Protein AF-A0A7C3WIR4-F1 (afdb_monomer_lite)

Foldseek 3Di:
DPLEAEDLDAPDKDWDQKDWDWDAQDDDPQQTWGIKIKMWGTWMFRPVVCVVVVGTYTHFTDKIKMKTWGFPVRVQVLVQVLVVVLAFAPWGWAFAWQKIKIWGWGFDDDPNHTDDTKTKIWIWGWDDDPFFFIATDTDDMDIPPPDDDPVCPVVVSRVVCPRVDGPPPPQKRKGWDDWTIHRGGIMTMIMITGHD

Secondary structure (DSSP, 8-state):
--SEEE-SS-SSEEEEEEEEEEEEEEEETTEEEEEEEEEEEEEEEEHHHHHHHTSEEEEE---EEEEEEEEHHHHHHHHHHHHHHTTEEEEEEEE-SS-EEEEEEEEEEETTEEEEEEEEEEEEEEEEETTTEEEEEEEEEEE-TTS-PPTTHHHHHHHTT--SEE--BTTEEEEEEEEEEETTEEEEEEEEEE--

Sequence (196 aa):
MLPIRFTDKPEKEGKVGEVHLLLKDADYEGLKISELQAHAKTVRFDIKGSLREKRLVLVSAASGTLSGFISASSIQSYLAEYAAKNGVESPQVRLRHGSVEVEGRWRVELAGVPLLRIPFNAMAELFPANGNEIHWRLKHAAVAEIVPLPTGWLQERFRNLNPLVRFDLAPLQVQIKTVTVTPKGVYLEASFALAP

Radius of gyration: 21.12 Å; chains: 1; bounding box: 51×27×65 Å

Structure (mmCIF, N/CA/C/O backbone):
data_AF-A0A7C3WIR4-F1
#
_entry.id   AF-A0A7C3WIR4-F1
#
loop_
_atom_site.group_PDB
_atom_site.id
_atom_site.type_symbol
_atom_site.label_atom_id
_atom_site.label_alt_id
_atom_site.label_comp_id
_atom_site.label_asym_id
_atom_site.label_entity_id
_atom_site.label_seq_id
_atom_site.pdbx_PDB_ins_code
_atom_site.Cartn_x
_atom_site.Cartn_y
_atom_site.Cartn_z
_atom_site.occupancy
_atom_site.B_iso_or_equiv
_atom_site.auth_seq_id
_atom_site.auth_comp_id
_atom_site.auth_asym_id
_atom_site.auth_atom_id
_atom_site.pdbx_PDB_model_num
ATOM 1 N N . MET A 1 1 ? 5.249 9.168 18.799 1.00 44.50 1 MET A N 1
ATOM 2 C CA . MET A 1 1 ? 4.703 8.136 19.712 1.00 44.50 1 MET A CA 1
ATOM 3 C C . MET A 1 1 ? 3.189 8.188 19.634 1.00 44.50 1 MET A C 1
ATOM 5 O O . MET A 1 1 ? 2.649 9.286 19.706 1.00 44.50 1 MET A O 1
ATOM 9 N N . LEU A 1 2 ? 2.515 7.048 19.466 1.00 49.19 2 LEU A N 1
ATOM 10 C CA . LEU A 1 2 ? 1.051 6.993 19.532 1.00 49.19 2 LEU A CA 1
ATOM 11 C C . LEU A 1 2 ? 0.578 7.311 20.969 1.00 49.19 2 LEU A C 1
ATOM 13 O O . LEU A 1 2 ? 1.247 6.910 21.923 1.00 49.19 2 LEU A O 1
ATOM 17 N N . PRO A 1 3 ? -0.552 8.014 21.161 1.00 61.12 3 PRO A N 1
ATOM 18 C CA . PRO A 1 3 ? -1.017 8.491 22.472 1.00 61.12 3 PRO A CA 1
ATOM 19 C C . PRO A 1 3 ? -1.665 7.394 23.351 1.00 61.12 3 PRO A C 1
ATOM 21 O O . PRO A 1 3 ? -2.581 7.678 24.124 1.00 61.12 3 PRO A O 1
ATOM 24 N N . ILE A 1 4 ? -1.224 6.135 23.232 1.00 65.00 4 ILE A N 1
ATOM 25 C CA . ILE A 1 4 ? -1.888 4.949 23.799 1.00 65.00 4 ILE A CA 1
ATOM 26 C C . ILE A 1 4 ? -0.889 4.088 24.602 1.00 65.00 4 ILE A C 1
ATOM 28 O O . ILE A 1 4 ? 0.249 3.905 24.173 1.00 65.00 4 ILE A O 1
ATOM 32 N N . ARG A 1 5 ? -1.306 3.552 25.761 1.00 73.25 5 ARG A N 1
ATOM 33 C CA . ARG A 1 5 ? -0.565 2.574 26.600 1.00 73.25 5 ARG A CA 1
ATOM 34 C C . ARG A 1 5 ? -1.438 1.351 26.901 1.00 73.25 5 ARG A C 1
ATOM 36 O O . ARG A 1 5 ? -2.652 1.497 26.920 1.00 73.25 5 ARG A O 1
ATOM 43 N N . PHE A 1 6 ? -0.843 0.200 27.221 1.00 72.81 6 PHE A N 1
ATOM 44 C CA . PHE A 1 6 ? -1.558 -0.993 27.699 1.00 72.81 6 PHE A CA 1
ATOM 45 C C . PHE A 1 6 ? -1.397 -1.221 29.197 1.00 72.81 6 PHE A C 1
ATOM 47 O O . PHE A 1 6 ? -0.380 -0.840 29.787 1.00 72.81 6 PHE A O 1
ATOM 54 N N . THR A 1 7 ? -2.403 -1.861 29.790 1.00 75.00 7 THR A N 1
ATOM 55 C CA . THR A 1 7 ? -2.333 -2.451 31.128 1.00 75.00 7 THR A CA 1
ATOM 56 C C . THR A 1 7 ? -3.150 -3.741 31.189 1.00 75.00 7 THR A C 1
ATOM 58 O O . THR A 1 7 ? -4.292 -3.789 30.735 1.00 75.00 7 THR A O 1
ATOM 61 N N . ASP A 1 8 ? -2.576 -4.778 31.790 1.00 78.50 8 ASP A N 1
ATOM 62 C CA . ASP A 1 8 ? -3.257 -6.011 32.200 1.00 78.50 8 ASP A CA 1
ATOM 63 C C . ASP A 1 8 ? -3.864 -5.890 33.613 1.00 78.50 8 ASP A C 1
ATOM 65 O O . ASP A 1 8 ? -4.629 -6.750 34.050 1.00 78.50 8 ASP A O 1
ATOM 69 N N . LYS A 1 9 ? -3.546 -4.801 34.327 1.00 84.00 9 LYS A N 1
ATOM 70 C CA . LYS A 1 9 ? -3.964 -4.513 35.705 1.00 84.00 9 LYS A CA 1
ATOM 71 C C . LYS A 1 9 ? -4.657 -3.152 35.772 1.00 84.00 9 LYS A C 1
ATOM 73 O O . LYS A 1 9 ? -4.055 -2.181 36.238 1.00 84.00 9 LYS A O 1
ATOM 78 N N . PRO A 1 10 ? -5.895 -3.038 35.266 1.00 84.31 10 PRO A N 1
ATOM 79 C CA . PRO A 1 10 ? -6.623 -1.782 35.320 1.00 84.31 10 PRO A CA 1
ATOM 80 C C . PRO A 1 10 ? -7.012 -1.426 36.754 1.00 84.31 10 PRO A C 1
ATOM 82 O O . PRO A 1 10 ? -7.520 -2.257 37.504 1.00 84.31 10 PRO A O 1
ATOM 85 N N . GLU A 1 11 ? -6.850 -0.158 37.118 1.00 88.00 11 GLU A N 1
ATOM 86 C CA . GLU A 1 11 ? -7.320 0.354 38.409 1.00 88.00 11 GLU A CA 1
ATOM 87 C C . GLU A 1 11 ? -8.833 0.559 38.436 1.00 88.00 11 GLU A C 1
ATOM 89 O O . GLU A 1 11 ? -9.484 0.352 39.463 1.00 88.00 11 GLU A O 1
ATOM 94 N N . LYS A 1 12 ? -9.406 1.018 37.317 1.00 88.81 12 LYS A N 1
ATOM 95 C CA . LYS A 1 12 ? -10.855 1.091 37.128 1.00 88.81 12 LYS A CA 1
ATOM 96 C C . LYS A 1 12 ? -11.203 0.988 35.653 1.00 88.81 12 LYS A C 1
ATOM 98 O O . LYS A 1 12 ? -10.908 1.896 34.883 1.00 88.81 12 LYS A O 1
ATOM 103 N N . GLU A 1 13 ? -11.904 -0.068 35.272 1.00 87.31 13 GLU A N 1
ATOM 104 C CA . GLU A 1 13 ? -12.277 -0.263 33.875 1.00 87.31 13 GLU A CA 1
ATOM 105 C C . GLU A 1 13 ? -13.466 0.591 33.428 1.00 87.31 13 GLU A C 1
ATOM 107 O O . GLU A 1 13 ? -14.502 0.662 34.091 1.00 87.31 13 GLU A O 1
ATOM 112 N N . GLY A 1 14 ? -13.322 1.183 32.246 1.00 84.19 14 GLY A N 1
ATOM 113 C CA . GLY A 1 14 ? -14.396 1.726 31.428 1.00 84.19 14 GLY A CA 1
ATOM 114 C C . GLY A 1 14 ? -14.631 0.856 30.197 1.00 84.19 14 GLY A C 1
ATOM 115 O O . GLY A 1 14 ? -13.721 0.181 29.713 1.00 84.19 14 GLY A O 1
ATOM 116 N N . LYS A 1 15 ? -15.865 0.878 29.686 1.00 84.69 15 LYS A N 1
ATOM 117 C CA . LYS A 1 15 ? -16.269 0.181 28.461 1.00 84.69 15 LYS A CA 1
ATOM 118 C C . LYS A 1 15 ? -16.872 1.176 27.481 1.00 84.69 15 LYS A C 1
ATOM 120 O O . LYS A 1 15 ? -17.785 1.912 27.846 1.00 84.69 15 LYS A O 1
ATOM 125 N N . VAL A 1 16 ? -16.396 1.149 26.243 1.00 81.75 16 VAL A N 1
ATOM 126 C CA . VAL A 1 16 ? -17.018 1.826 25.103 1.00 81.75 16 VAL A CA 1
ATOM 127 C C . VAL A 1 16 ? -17.552 0.757 24.157 1.00 81.75 16 VAL A C 1
ATOM 129 O O . VAL A 1 16 ? -16.830 -0.174 23.793 1.00 81.75 16 VAL A O 1
ATOM 132 N N . GLY A 1 17 ? -18.827 0.875 23.783 1.00 80.19 17 GLY A N 1
ATOM 133 C CA . GLY A 1 17 ? -19.475 -0.074 22.878 1.00 80.19 17 GLY A CA 1
ATOM 134 C C . GLY A 1 17 ? -18.810 -0.100 21.505 1.00 80.19 17 GLY A C 1
ATOM 135 O O . GLY A 1 17 ? -18.464 -1.174 21.019 1.00 80.19 17 GLY A O 1
ATOM 136 N N . GLU A 1 18 ? -18.569 1.078 20.927 1.00 83.81 18 GLU A N 1
ATOM 137 C CA . GLU A 1 18 ? -17.958 1.245 19.609 1.00 83.81 18 GLU A CA 1
ATOM 138 C C . GLU A 1 18 ? -17.085 2.505 19.563 1.00 83.81 18 GLU A C 1
ATOM 140 O O . GLU A 1 18 ? -17.394 3.515 20.195 1.00 83.81 18 GLU A O 1
ATOM 145 N N . VAL A 1 19 ? -15.996 2.444 18.801 1.00 81.69 19 VAL A N 1
ATOM 146 C CA . VAL A 1 19 ? -15.113 3.572 18.499 1.00 81.69 19 VAL A CA 1
ATOM 147 C C . VAL A 1 19 ? -14.990 3.680 16.989 1.00 81.69 19 VAL A C 1
ATOM 149 O O . VAL A 1 19 ? -14.560 2.731 16.334 1.00 81.69 19 VAL A O 1
ATOM 152 N N . HIS A 1 20 ? -15.340 4.851 16.463 1.00 86.38 20 HIS A N 1
ATOM 153 C CA . HIS A 1 20 ? -15.218 5.208 15.053 1.00 86.38 20 HIS A CA 1
ATOM 154 C C . HIS A 1 20 ? -14.186 6.325 14.922 1.00 86.38 20 HIS A C 1
ATOM 156 O O . HIS A 1 20 ? -14.299 7.362 15.575 1.00 86.38 20 HIS A O 1
ATOM 162 N N . LEU A 1 21 ? -13.171 6.107 14.095 1.00 84.75 21 LEU A N 1
ATOM 163 C CA . LEU A 1 21 ? -12.128 7.074 13.786 1.00 84.75 21 LEU A CA 1
ATOM 164 C C . LEU A 1 21 ? -12.157 7.351 12.290 1.00 84.75 21 LEU A C 1
ATOM 166 O O . LEU A 1 21 ? -12.084 6.426 11.486 1.00 84.75 21 LEU A O 1
ATOM 170 N N . LEU A 1 22 ? -12.231 8.629 11.937 1.00 90.12 22 LEU A N 1
ATOM 171 C CA . LEU A 1 22 ? -12.099 9.118 10.573 1.00 90.12 22 LEU A CA 1
ATOM 172 C C . LEU A 1 22 ? -10.925 10.090 10.544 1.00 90.12 22 LEU A C 1
ATOM 174 O O . LEU A 1 22 ? -10.973 11.141 11.184 1.00 90.12 22 LEU A O 1
ATOM 178 N N . LEU A 1 23 ? -9.882 9.737 9.804 1.00 88.69 23 LEU A N 1
ATOM 179 C CA . LEU A 1 23 ? -8.755 10.614 9.521 1.00 88.69 23 LEU A CA 1
ATOM 180 C C . LEU A 1 23 ? -8.809 11.021 8.054 1.00 88.69 23 LEU A C 1
ATOM 182 O O . LEU A 1 23 ? -9.045 10.191 7.176 1.00 88.69 23 LEU A O 1
ATOM 186 N N . LYS A 1 24 ? -8.572 12.305 7.808 1.00 91.75 24 LYS A N 1
ATOM 187 C CA . LYS A 1 24 ? -8.420 12.871 6.469 1.00 91.75 24 LYS A CA 1
ATOM 188 C C . LYS A 1 24 ? -7.000 13.387 6.318 1.00 91.75 24 LYS A C 1
ATOM 190 O O . LYS A 1 24 ? -6.441 13.896 7.289 1.00 91.75 24 LYS A O 1
ATOM 195 N N . ASP A 1 25 ? -6.444 13.227 5.124 1.00 91.50 25 ASP A N 1
ATOM 196 C CA . ASP A 1 25 ? -5.105 13.705 4.761 1.00 91.50 25 ASP A CA 1
ATOM 197 C C . ASP A 1 25 ? -3.993 13.216 5.709 1.00 91.50 25 ASP A C 1
ATOM 199 O O . ASP A 1 25 ? -3.089 13.961 6.096 1.00 91.50 25 ASP A O 1
ATOM 203 N N . ALA A 1 26 ? -4.058 11.941 6.096 1.00 90.00 26 ALA A N 1
ATOM 204 C CA . ALA A 1 26 ? -3.032 11.320 6.920 1.00 90.00 26 ALA A CA 1
ATOM 205 C C . ALA A 1 26 ? -1.721 11.159 6.132 1.00 90.00 26 ALA A C 1
ATOM 207 O O . ALA A 1 26 ? -1.723 10.938 4.922 1.00 90.00 26 ALA A O 1
ATOM 208 N N . ASP A 1 27 ? -0.590 11.248 6.825 1.00 91.31 27 ASP A N 1
ATOM 209 C CA . ASP A 1 27 ? 0.736 10.979 6.267 1.00 91.31 27 ASP A CA 1
ATOM 210 C C . ASP A 1 27 ? 1.332 9.766 6.972 1.00 91.31 27 ASP A C 1
ATOM 212 O O . ASP A 1 27 ? 1.416 9.741 8.204 1.00 91.31 27 ASP A O 1
ATOM 216 N N . TYR A 1 28 ? 1.720 8.764 6.191 1.00 89.12 28 TYR A N 1
ATOM 217 C CA . TYR A 1 28 ? 2.424 7.593 6.680 1.00 89.12 28 TYR A CA 1
ATOM 218 C C . TYR A 1 28 ? 3.682 7.357 5.848 1.00 89.12 28 TYR A C 1
ATOM 220 O O . TYR A 1 28 ? 3.601 6.915 4.707 1.00 89.12 28 TYR A O 1
ATOM 228 N N . GLU A 1 29 ? 4.848 7.670 6.415 1.00 87.44 29 GLU A N 1
ATOM 229 C CA . GLU A 1 29 ? 6.153 7.494 5.756 1.00 87.44 29 GLU A CA 1
ATOM 230 C C . GLU A 1 29 ? 6.231 8.137 4.354 1.00 87.44 29 GLU A C 1
ATOM 232 O O . GLU A 1 29 ? 6.821 7.588 3.424 1.00 87.44 29 GLU A O 1
ATOM 237 N N . GLY A 1 30 ? 5.612 9.312 4.184 1.00 88.81 30 GLY A N 1
ATOM 238 C CA . GLY A 1 30 ? 5.554 10.029 2.908 1.00 88.81 30 GLY A CA 1
ATOM 239 C C . GLY A 1 30 ? 4.402 9.596 1.996 1.00 88.81 30 GLY A C 1
ATOM 240 O O . GLY A 1 30 ? 4.130 10.259 0.994 1.00 88.81 30 GLY A O 1
ATOM 241 N N . LEU A 1 31 ? 3.668 8.533 2.341 1.00 93.19 31 LEU A N 1
ATOM 242 C CA . LEU A 1 31 ? 2.425 8.166 1.674 1.00 93.19 31 LEU A CA 1
ATOM 243 C C . LEU A 1 31 ? 1.267 8.990 2.245 1.00 93.19 31 LEU A C 1
ATOM 245 O O . LEU A 1 31 ? 0.827 8.787 3.377 1.00 93.19 31 LEU A O 1
ATOM 249 N N . LYS A 1 32 ? 0.733 9.900 1.429 1.00 94.75 32 LYS A N 1
ATOM 250 C CA . LYS A 1 32 ? -0.490 10.639 1.760 1.00 94.75 32 LYS A CA 1
ATOM 251 C C . LYS A 1 32 ? -1.718 9.748 1.573 1.00 94.75 32 LYS A C 1
ATOM 253 O O . LYS A 1 32 ? -2.026 9.338 0.456 1.00 94.75 32 LYS A O 1
ATOM 258 N N . ILE A 1 33 ? -2.432 9.479 2.658 1.00 94.31 33 ILE A N 1
ATOM 259 C CA . ILE A 1 33 ? -3.681 8.718 2.690 1.00 94.31 33 ILE A CA 1
ATOM 260 C C . ILE A 1 33 ? -4.826 9.725 2.805 1.00 94.31 33 ILE A C 1
ATOM 262 O O . ILE A 1 33 ? -4.966 10.410 3.817 1.00 94.31 33 ILE A O 1
ATOM 266 N N . SER A 1 34 ? -5.640 9.828 1.756 1.00 95.12 34 SER A N 1
ATOM 267 C CA . SER A 1 34 ? -6.713 10.823 1.664 1.00 95.12 34 SER A CA 1
ATOM 268 C C . SER A 1 34 ? -7.796 10.594 2.710 1.00 95.12 34 SER A C 1
ATOM 270 O O . SER A 1 34 ? -8.267 11.541 3.334 1.00 95.12 34 SER A O 1
ATOM 272 N N . GLU A 1 35 ? -8.169 9.335 2.926 1.00 95.38 35 GLU A N 1
ATOM 273 C CA . GLU A 1 35 ? -9.136 8.969 3.951 1.00 95.38 35 GLU A CA 1
ATOM 274 C C . GLU A 1 35 ? -8.746 7.648 4.604 1.00 95.38 35 GLU A C 1
ATOM 276 O O . GLU A 1 35 ? -8.402 6.683 3.922 1.00 95.38 35 GLU A O 1
ATOM 281 N N . LEU A 1 36 ? -8.817 7.607 5.930 1.00 93.50 36 LEU A N 1
ATOM 282 C CA . LEU A 1 36 ? -8.659 6.400 6.722 1.00 93.50 36 LEU A CA 1
ATOM 283 C C . LEU A 1 36 ? -9.822 6.315 7.703 1.00 93.50 36 LEU A C 1
ATOM 285 O O . LEU A 1 36 ? -10.021 7.211 8.522 1.00 93.50 36 LEU A O 1
ATOM 289 N N . GLN A 1 37 ? -10.567 5.222 7.635 1.00 92.94 37 GLN A N 1
ATOM 290 C CA . GLN A 1 37 ? -11.629 4.911 8.578 1.00 92.94 37 GLN A CA 1
ATOM 291 C C . GLN A 1 37 ? -11.213 3.699 9.399 1.00 92.94 37 GLN A C 1
ATOM 293 O O . GLN A 1 37 ? -10.780 2.690 8.846 1.00 92.94 37 GLN A O 1
ATOM 298 N N . ALA A 1 38 ? -11.353 3.787 10.714 1.00 90.25 38 ALA A N 1
ATOM 299 C CA . ALA A 1 38 ? -11.151 2.665 11.613 1.00 90.25 38 ALA A CA 1
ATOM 300 C C . ALA A 1 38 ? -12.358 2.530 12.535 1.00 90.25 38 ALA A C 1
ATOM 302 O O . ALA A 1 38 ? -12.819 3.504 13.129 1.00 90.25 38 ALA A O 1
ATOM 303 N N . HIS A 1 39 ? -12.856 1.310 12.670 1.00 90.31 39 HIS A N 1
ATOM 304 C CA . HIS A 1 39 ? -13.996 0.994 13.511 1.00 90.31 39 HIS A CA 1
ATOM 305 C C . HIS A 1 39 ? -13.654 -0.204 14.391 1.00 90.31 39 HIS A C 1
ATOM 307 O O . HIS A 1 39 ? -13.352 -1.285 13.891 1.00 90.31 39 HIS A O 1
ATOM 313 N N . ALA A 1 40 ? -13.696 -0.010 15.707 1.00 86.44 40 ALA A N 1
ATOM 314 C CA . ALA A 1 40 ? -13.518 -1.066 16.696 1.00 86.44 40 ALA A CA 1
ATOM 315 C C . ALA A 1 40 ? -14.745 -1.171 17.596 1.00 86.44 40 ALA A C 1
ATOM 317 O O . ALA A 1 40 ? -15.358 -0.166 17.956 1.00 86.44 40 ALA A O 1
ATOM 318 N N . LYS A 1 41 ? -15.055 -2.396 18.018 1.00 83.38 41 LYS A N 1
ATOM 319 C CA . LYS A 1 41 ? -16.108 -2.673 18.996 1.00 83.38 41 LYS A CA 1
ATOM 320 C C . LYS A 1 41 ? -15.506 -3.095 20.327 1.00 83.38 41 LYS A C 1
ATOM 322 O O . LYS A 1 41 ? -14.394 -3.614 20.391 1.00 83.38 41 LYS A O 1
ATOM 327 N N . THR A 1 42 ? -16.270 -2.891 21.395 1.00 78.69 42 THR A N 1
ATOM 328 C CA . THR A 1 42 ? -15.967 -3.407 22.736 1.00 78.69 42 THR A CA 1
ATOM 329 C C . THR A 1 42 ? -14.579 -2.980 23.229 1.00 78.69 42 THR A C 1
ATOM 331 O O . THR A 1 42 ? -13.729 -3.807 23.556 1.00 78.69 42 THR A O 1
ATOM 334 N N . VAL A 1 43 ? -14.339 -1.669 23.281 1.00 79.69 43 VAL A N 1
ATOM 335 C CA . VAL A 1 43 ? -13.068 -1.107 23.757 1.00 79.69 43 VAL A CA 1
ATOM 336 C C . VAL A 1 43 ? -13.111 -0.968 25.279 1.00 79.69 43 VAL A C 1
ATOM 338 O O . VAL A 1 43 ? -13.985 -0.297 25.830 1.00 79.69 43 VAL A O 1
ATOM 341 N N . ARG A 1 44 ? -12.165 -1.604 25.971 1.00 83.94 44 ARG A N 1
ATOM 342 C CA . ARG A 1 44 ? -11.948 -1.509 27.420 1.00 83.94 44 ARG A CA 1
ATOM 343 C C . ARG A 1 44 ? -10.701 -0.687 27.701 1.00 83.94 44 ARG A C 1
ATOM 345 O O . ARG A 1 44 ? -9.655 -0.909 27.094 1.00 83.94 44 ARG A O 1
ATOM 352 N N . PHE A 1 45 ? -10.799 0.231 28.651 1.00 84.44 45 PHE A N 1
ATOM 353 C CA . PHE A 1 45 ? -9.709 1.131 29.024 1.00 84.44 45 PHE A CA 1
ATOM 354 C C . PHE A 1 45 ? -9.683 1.360 30.538 1.00 84.44 45 PHE A C 1
ATOM 356 O O . PHE A 1 45 ? -10.708 1.232 31.208 1.00 84.44 45 PHE A O 1
ATOM 363 N N . ASP A 1 46 ? -8.518 1.686 31.089 1.00 86.50 46 ASP A N 1
ATOM 364 C CA . ASP A 1 46 ? -8.357 2.041 32.495 1.00 86.50 46 ASP A CA 1
ATOM 365 C C . ASP A 1 46 ? -8.646 3.531 32.674 1.00 86.50 46 ASP A C 1
ATOM 367 O O . ASP A 1 46 ? -7.846 4.382 32.290 1.00 86.50 46 ASP A O 1
ATOM 371 N N . ILE A 1 47 ? -9.795 3.861 33.256 1.00 87.38 47 ILE A N 1
ATOM 372 C CA . ILE A 1 47 ? -10.232 5.239 33.497 1.00 87.38 47 ILE A CA 1
ATOM 373 C C . ILE A 1 47 ? -9.231 5.959 34.403 1.00 87.38 47 ILE A C 1
ATOM 375 O O . ILE A 1 47 ? -8.810 7.075 34.100 1.00 87.38 47 ILE A O 1
ATOM 379 N N . LYS A 1 48 ? -8.843 5.333 35.519 1.00 88.44 48 LYS A N 1
ATOM 380 C CA . LYS A 1 48 ? -7.952 5.958 36.505 1.00 88.44 48 LYS A CA 1
ATOM 381 C C . LYS A 1 48 ? -6.531 6.058 35.966 1.00 88.44 48 LYS A C 1
ATOM 383 O O . LYS A 1 48 ? -5.937 7.134 36.040 1.00 88.44 48 LYS A O 1
ATOM 388 N N . GLY A 1 49 ? -6.033 4.983 35.355 1.00 85.75 49 GLY A N 1
ATOM 389 C CA . GLY A 1 49 ? -4.744 4.975 34.669 1.00 85.75 49 GLY A CA 1
ATOM 390 C C . GLY A 1 49 ? -4.671 6.045 33.579 1.00 85.75 49 GLY A C 1
ATOM 391 O O . GLY A 1 49 ? -3.703 6.803 33.530 1.00 85.75 49 GLY A O 1
ATOM 392 N N . SER A 1 50 ? -5.729 6.186 32.774 1.00 84.38 50 SER A N 1
ATOM 393 C CA . SER A 1 50 ? -5.771 7.176 31.693 1.00 84.38 50 SER A CA 1
ATOM 394 C C . SER A 1 50 ? -5.763 8.615 32.200 1.00 84.38 50 SER A C 1
ATOM 396 O O . SER A 1 50 ? -5.038 9.457 31.670 1.00 84.38 50 SER A O 1
ATOM 398 N N . LEU A 1 51 ? -6.535 8.905 33.254 1.00 87.12 51 LEU A N 1
ATOM 399 C CA . LEU A 1 51 ? -6.566 10.229 33.882 1.00 87.12 51 LEU A CA 1
ATOM 400 C C . LEU A 1 51 ? -5.216 10.588 34.511 1.00 87.12 51 LEU A C 1
ATOM 402 O O . LEU A 1 51 ? -4.738 11.707 34.334 1.00 87.12 51 LEU A O 1
ATOM 406 N N . ARG A 1 52 ? -4.584 9.638 35.213 1.00 88.88 52 ARG A N 1
ATOM 407 C CA . ARG A 1 52 ? -3.271 9.842 35.837 1.00 88.88 52 ARG A CA 1
ATOM 408 C C . ARG A 1 52 ? -2.190 10.107 34.798 1.00 88.88 52 ARG A C 1
ATOM 410 O O . ARG A 1 52 ? -1.377 11.008 34.976 1.00 88.88 52 ARG A O 1
ATOM 417 N N . GLU A 1 53 ? -2.169 9.319 33.729 1.00 83.94 53 GLU A N 1
ATOM 418 C CA . GLU A 1 53 ? -1.126 9.409 32.706 1.00 83.94 53 GLU A CA 1
ATOM 419 C C . GLU A 1 53 ? -1.417 10.440 31.617 1.00 83.94 53 GLU A C 1
ATOM 421 O O . GLU A 1 53 ? -0.574 10.657 30.748 1.00 83.94 53 GLU A O 1
ATOM 426 N N . LYS A 1 54 ? -2.593 11.080 31.655 1.00 83.00 54 LYS A N 1
ATOM 427 C CA . LYS A 1 54 ? -3.064 12.031 30.637 1.00 83.00 54 LYS A CA 1
ATOM 428 C C . LYS A 1 54 ? -2.973 11.462 29.212 1.00 83.00 54 LYS A C 1
ATOM 430 O O . LYS A 1 54 ? -2.717 12.191 28.257 1.00 83.00 54 LYS A O 1
ATOM 435 N N . ARG A 1 55 ? -3.175 10.150 29.073 1.00 79.81 55 ARG A N 1
ATOM 436 C CA . ARG A 1 55 ? -3.180 9.406 27.804 1.00 79.81 55 ARG A CA 1
ATOM 437 C C . ARG A 1 55 ? -4.114 8.213 27.909 1.00 79.81 55 ARG A C 1
ATOM 439 O O . ARG A 1 55 ? -4.372 7.748 29.011 1.00 79.81 55 ARG A O 1
ATOM 446 N N . LEU A 1 56 ? -4.599 7.692 26.788 1.00 77.56 56 LEU A N 1
ATOM 447 C CA . LEU A 1 56 ? -5.501 6.544 26.817 1.00 77.56 56 LEU A CA 1
ATOM 448 C C . LEU A 1 56 ? -4.732 5.275 27.218 1.00 77.56 56 LEU A C 1
ATOM 450 O O . LEU A 1 56 ? -3.809 4.856 26.521 1.00 77.56 56 LEU A O 1
ATOM 454 N N . VAL A 1 57 ? -5.116 4.658 28.333 1.00 82.50 57 VAL A N 1
ATOM 455 C CA . VAL A 1 57 ? -4.589 3.367 28.789 1.00 82.50 57 VAL A CA 1
ATOM 456 C C . VAL A 1 57 ? -5.607 2.286 28.434 1.00 82.50 57 VAL A C 1
ATOM 458 O O . VAL A 1 57 ? -6.640 2.159 29.085 1.00 82.50 57 VAL A O 1
ATOM 461 N N . LEU A 1 58 ? -5.348 1.528 27.374 1.00 78.75 58 LEU A N 1
ATOM 462 C CA . LEU A 1 58 ? -6.197 0.439 26.906 1.00 78.75 58 LEU A CA 1
ATOM 463 C C . LEU A 1 58 ? -5.964 -0.834 27.726 1.00 78.75 58 LEU A C 1
ATOM 465 O O . LEU A 1 58 ? -4.842 -1.169 28.092 1.00 78.75 58 LEU A O 1
ATOM 469 N N . VAL A 1 59 ? -7.053 -1.550 27.988 1.00 79.06 59 VAL A N 1
ATOM 470 C CA . VAL A 1 59 ? -7.052 -2.882 28.612 1.00 79.06 59 VAL A CA 1
ATOM 471 C C . VAL A 1 59 ? -7.241 -3.944 27.534 1.00 79.06 59 VAL A C 1
ATOM 473 O O . VAL A 1 59 ? -6.548 -4.949 27.508 1.00 79.06 59 VAL A O 1
ATOM 476 N N . SER A 1 60 ? -8.198 -3.732 26.629 1.00 74.06 60 SER A N 1
ATOM 477 C CA . SER A 1 60 ? -8.424 -4.585 25.455 1.00 74.06 60 SER A CA 1
ATOM 478 C C . SER A 1 60 ? -9.323 -3.877 24.442 1.00 74.06 60 SER A C 1
ATOM 480 O O . SER A 1 60 ? -10.059 -2.956 24.788 1.00 74.06 60 SER A O 1
ATOM 482 N N . ALA A 1 61 ? -9.302 -4.323 23.193 1.00 73.81 61 ALA A N 1
ATOM 483 C CA . ALA A 1 61 ? -10.340 -4.026 22.211 1.00 73.81 61 ALA A CA 1
ATOM 484 C C . ALA A 1 61 ? -10.580 -5.278 21.374 1.00 73.81 61 ALA A C 1
ATOM 486 O O . ALA A 1 61 ? -9.644 -6.045 21.135 1.00 73.81 61 ALA A O 1
ATOM 487 N N . ALA A 1 62 ? -11.818 -5.486 20.924 1.00 79.19 62 ALA A N 1
ATOM 488 C CA . ALA A 1 62 ? -12.068 -6.502 19.912 1.00 79.19 62 ALA A CA 1
ATOM 489 C C . ALA A 1 62 ? -11.368 -6.116 18.599 1.00 79.19 62 ALA A C 1
ATOM 491 O O . ALA A 1 62 ? -11.026 -4.949 18.382 1.00 79.19 62 ALA A O 1
ATOM 492 N N . SER A 1 63 ? -11.175 -7.096 17.712 1.00 84.12 63 SER A N 1
ATOM 493 C CA . SER A 1 63 ? -10.675 -6.799 16.371 1.00 84.12 63 SER A CA 1
ATOM 494 C C . SER A 1 63 ? -11.605 -5.800 15.679 1.00 84.12 63 SER A C 1
ATOM 496 O O . SER A 1 63 ? -12.830 -5.932 15.728 1.00 84.12 63 SER A O 1
ATOM 498 N N . GLY A 1 64 ? -11.005 -4.777 15.082 1.00 89.94 64 GLY A N 1
ATOM 499 C CA . GLY A 1 64 ? -11.687 -3.748 14.319 1.00 89.94 64 GLY A CA 1
ATOM 500 C C . GLY A 1 64 ? -11.441 -3.882 12.822 1.00 89.94 64 GLY A C 1
ATOM 501 O O . GLY A 1 64 ? -10.595 -4.655 12.368 1.00 89.94 64 GLY A O 1
ATOM 502 N N . THR A 1 65 ? -12.175 -3.093 12.049 1.00 93.94 65 THR A N 1
ATOM 503 C CA . THR A 1 65 ? -12.008 -2.950 10.602 1.00 93.94 65 THR A CA 1
ATOM 504 C C . THR A 1 65 ? -11.359 -1.616 10.286 1.00 93.94 65 THR A C 1
ATOM 506 O O . THR A 1 65 ? -11.729 -0.594 10.864 1.00 93.94 65 THR A O 1
ATOM 509 N N . LEU A 1 66 ? -10.427 -1.616 9.345 1.00 93.75 66 LEU A N 1
ATOM 510 C CA . LEU A 1 66 ? -9.774 -0.428 8.825 1.00 93.75 66 LEU A CA 1
ATOM 511 C C . LEU A 1 66 ? -9.954 -0.390 7.310 1.00 93.75 66 LEU A C 1
ATOM 513 O O . LEU A 1 66 ? -9.676 -1.372 6.627 1.00 93.75 66 LEU A O 1
ATOM 517 N N . SER A 1 67 ? -10.412 0.739 6.789 1.00 95.94 67 SER A N 1
ATOM 518 C CA . SER A 1 67 ? -10.484 0.997 5.355 1.00 95.94 67 SER A CA 1
ATOM 519 C C . SER A 1 67 ? -9.738 2.277 5.026 1.00 95.94 67 SER A C 1
ATOM 521 O O . SER A 1 67 ? -9.826 3.257 5.764 1.00 95.94 67 SER A O 1
ATOM 523 N N . GLY A 1 68 ? -9.009 2.279 3.919 1.00 95.81 68 GLY A N 1
ATOM 524 C CA . GLY A 1 68 ? -8.220 3.420 3.479 1.00 95.81 68 GLY A CA 1
ATOM 525 C C . GLY A 1 68 ? -8.440 3.727 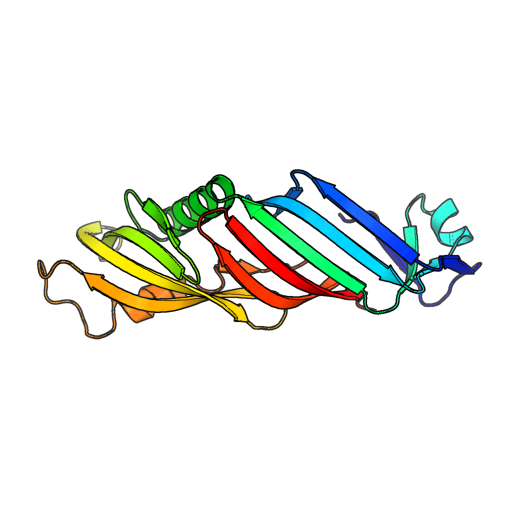2.008 1.00 95.81 68 GLY A C 1
ATOM 526 O O . GLY A 1 68 ? -8.641 2.821 1.199 1.00 95.81 68 GLY A O 1
ATOM 527 N N . PHE A 1 69 ? -8.357 5.004 1.658 1.00 97.62 69 PHE A N 1
ATOM 528 C CA . PHE A 1 69 ? -8.302 5.468 0.282 1.00 97.62 69 PHE A CA 1
ATOM 529 C C . PHE A 1 69 ? -7.084 6.365 0.077 1.00 97.62 69 PHE A C 1
ATOM 531 O O . PHE A 1 69 ? -6.877 7.350 0.789 1.00 97.62 69 PHE A O 1
ATOM 538 N N . ILE A 1 70 ? -6.290 6.022 -0.931 1.00 97.62 70 ILE A N 1
ATOM 539 C CA . ILE A 1 70 ? -5.122 6.777 -1.371 1.00 97.62 70 ILE A CA 1
ATOM 540 C C . ILE A 1 70 ? -5.425 7.301 -2.768 1.00 97.62 70 ILE A C 1
ATOM 542 O O . ILE A 1 70 ? -5.639 6.511 -3.689 1.00 97.62 70 ILE A O 1
ATOM 546 N N . SER A 1 71 ? -5.432 8.622 -2.940 1.00 97.94 71 SER A N 1
ATOM 547 C CA . SER A 1 71 ? -5.693 9.232 -4.245 1.00 97.94 71 SER A CA 1
ATOM 548 C C . SER A 1 71 ? -4.644 8.851 -5.296 1.00 97.94 71 SER A C 1
ATOM 550 O O . SER A 1 71 ? -3.496 8.539 -4.965 1.00 97.94 71 SER A O 1
ATOM 552 N N . ALA A 1 72 ? -5.023 8.923 -6.576 1.00 97.75 72 ALA A N 1
ATOM 553 C CA . ALA A 1 72 ? -4.120 8.659 -7.692 1.00 97.75 72 ALA A CA 1
ATOM 554 C C . ALA A 1 72 ? -2.828 9.487 -7.616 1.00 97.75 72 ALA A C 1
ATOM 556 O O . ALA A 1 72 ? -1.744 8.915 -7.674 1.00 97.75 72 ALA A O 1
ATOM 557 N N . SER A 1 73 ? -2.925 10.800 -7.393 1.00 97.06 73 SER A N 1
ATOM 558 C CA . SER A 1 73 ? -1.749 11.674 -7.313 1.00 97.06 73 SER A CA 1
ATOM 559 C C . SER A 1 73 ? -0.820 11.294 -6.157 1.00 97.06 73 SER A C 1
ATOM 561 O O . SER A 1 73 ? 0.399 11.277 -6.338 1.00 97.06 73 SER A O 1
ATOM 563 N N . SER A 1 74 ? -1.379 10.937 -4.996 1.00 96.44 74 SER A N 1
ATOM 564 C CA . SER A 1 74 ? -0.611 10.516 -3.821 1.00 96.44 74 SER A CA 1
ATOM 565 C C . SER A 1 74 ? 0.152 9.217 -4.075 1.00 96.44 74 SER A C 1
ATOM 567 O O . SER A 1 74 ? 1.364 9.179 -3.874 1.00 96.44 74 SER A O 1
ATOM 569 N N . ILE A 1 75 ? -0.521 8.166 -4.562 1.00 96.19 75 ILE A N 1
ATOM 570 C CA . ILE A 1 75 ? 0.141 6.875 -4.800 1.00 96.19 75 ILE A CA 1
ATOM 571 C C . ILE A 1 75 ? 1.113 6.938 -5.982 1.00 96.19 75 ILE A C 1
ATOM 573 O O . ILE A 1 75 ? 2.185 6.348 -5.915 1.00 96.19 75 ILE A O 1
ATOM 577 N N . GLN A 1 76 ? 0.788 7.680 -7.046 1.00 96.75 76 GLN A N 1
ATOM 578 C CA . GLN A 1 76 ? 1.684 7.855 -8.192 1.00 96.75 76 GLN A CA 1
ATOM 579 C C . GLN A 1 76 ? 2.971 8.566 -7.782 1.00 96.75 76 GLN A C 1
ATOM 581 O O . GLN A 1 76 ? 4.051 8.109 -8.146 1.00 96.75 76 GLN A O 1
ATOM 586 N N . SER A 1 77 ? 2.863 9.641 -6.994 1.00 96.19 77 SER A N 1
ATOM 587 C CA . SER A 1 77 ? 4.035 10.370 -6.496 1.00 96.19 77 SER A CA 1
ATOM 588 C C . SER A 1 77 ? 4.877 9.493 -5.572 1.00 96.19 77 SER A C 1
ATOM 590 O O . SER A 1 77 ? 6.086 9.404 -5.761 1.00 96.19 77 SER A O 1
ATOM 592 N N . TYR A 1 78 ? 4.236 8.782 -4.638 1.00 95.88 78 TYR A N 1
ATOM 593 C CA . TYR A 1 78 ? 4.918 7.870 -3.720 1.00 95.88 78 TYR A CA 1
ATOM 594 C C . TYR A 1 78 ? 5.690 6.772 -4.463 1.00 95.88 78 TYR A C 1
ATOM 596 O O . TYR A 1 78 ? 6.879 6.570 -4.224 1.00 95.88 78 TYR A O 1
ATOM 604 N N . LEU A 1 79 ? 5.042 6.087 -5.412 1.00 94.69 79 LEU A N 1
ATOM 605 C CA . LEU A 1 79 ? 5.669 5.011 -6.181 1.00 94.69 79 LEU A CA 1
ATOM 606 C C . LEU A 1 79 ? 6.758 5.529 -7.128 1.00 94.69 79 LEU A C 1
ATOM 608 O O . LEU A 1 79 ? 7.774 4.859 -7.302 1.00 94.69 79 LEU A O 1
ATOM 612 N N . ALA A 1 80 ? 6.580 6.714 -7.718 1.00 94.75 80 ALA A N 1
ATOM 613 C CA . ALA A 1 80 ? 7.607 7.344 -8.540 1.00 94.75 80 ALA A CA 1
ATOM 614 C C . ALA A 1 80 ? 8.844 7.700 -7.702 1.00 94.75 80 ALA A C 1
ATOM 616 O O . ALA A 1 80 ? 9.964 7.388 -8.099 1.00 94.75 80 ALA A O 1
ATOM 617 N N . GLU A 1 81 ? 8.661 8.285 -6.517 1.00 95.06 81 GLU A N 1
ATOM 618 C CA . GLU A 1 81 ? 9.762 8.590 -5.601 1.00 95.06 81 GLU A CA 1
ATOM 619 C C . GLU A 1 81 ? 10.466 7.315 -5.121 1.00 95.06 81 GLU A C 1
ATOM 621 O O . GLU A 1 81 ? 11.697 7.243 -5.119 1.00 95.06 81 GLU A O 1
ATOM 626 N N . TYR A 1 82 ? 9.697 6.282 -4.770 1.00 93.25 82 TYR A N 1
ATOM 627 C CA . TYR A 1 82 ? 10.235 4.984 -4.378 1.00 93.25 82 TYR A CA 1
ATOM 628 C C . TYR A 1 82 ? 11.059 4.351 -5.509 1.00 93.25 82 TYR A C 1
ATOM 630 O O . TYR A 1 82 ? 12.191 3.921 -5.284 1.00 93.25 82 TYR A O 1
ATOM 638 N N . ALA A 1 83 ? 10.552 4.351 -6.745 1.00 91.94 83 ALA A N 1
ATOM 639 C CA . ALA A 1 83 ? 11.287 3.858 -7.909 1.00 91.94 83 ALA A CA 1
ATOM 640 C C . ALA A 1 83 ? 12.570 4.671 -8.163 1.00 91.94 83 ALA A C 1
ATOM 642 O O . ALA A 1 83 ? 13.624 4.090 -8.430 1.00 91.94 83 ALA A O 1
ATOM 643 N N . ALA A 1 84 ? 12.513 5.999 -8.014 1.00 92.56 84 ALA A N 1
ATOM 644 C CA . ALA A 1 84 ? 13.670 6.876 -8.184 1.00 92.56 84 ALA A CA 1
ATOM 645 C C . ALA A 1 84 ? 14.782 6.585 -7.170 1.00 92.56 84 ALA A C 1
ATOM 647 O O . ALA A 1 84 ? 15.944 6.433 -7.553 1.00 92.56 84 ALA A O 1
ATOM 648 N N . LYS A 1 85 ? 14.425 6.415 -5.890 1.00 91.38 85 LYS A N 1
ATOM 649 C CA . LYS A 1 85 ? 15.364 6.011 -4.826 1.00 91.38 85 LYS A CA 1
ATOM 650 C C . LYS A 1 85 ? 16.031 4.665 -5.107 1.00 91.38 85 LYS A C 1
ATOM 652 O O . LYS A 1 85 ? 17.140 4.425 -4.644 1.00 91.38 85 LYS A O 1
ATOM 657 N N . ASN A 1 86 ? 15.382 3.819 -5.903 1.00 89.25 86 ASN A N 1
ATOM 658 C CA . ASN A 1 86 ? 15.874 2.503 -6.283 1.00 89.25 86 ASN A CA 1
ATOM 659 C C . ASN A 1 86 ? 16.493 2.445 -7.696 1.00 89.25 86 ASN A C 1
ATOM 661 O O . ASN A 1 86 ? 16.639 1.368 -8.279 1.00 89.25 86 ASN A O 1
ATOM 665 N N . GLY A 1 87 ? 16.907 3.593 -8.241 1.00 88.56 87 GLY A N 1
ATOM 666 C CA . GLY A 1 87 ? 17.719 3.658 -9.459 1.00 88.56 87 GLY A CA 1
ATOM 667 C C . GLY A 1 87 ? 16.931 3.734 -10.766 1.00 88.56 87 GLY A C 1
ATOM 668 O O . GLY A 1 87 ? 17.514 3.528 -11.832 1.00 88.56 87 GLY A O 1
ATOM 669 N N . VAL A 1 88 ? 15.632 4.041 -10.717 1.00 91.62 88 VAL A N 1
ATOM 670 C CA . VAL A 1 88 ? 14.847 4.380 -11.911 1.00 91.62 88 VAL A CA 1
ATOM 671 C C . VAL A 1 88 ? 14.921 5.884 -12.175 1.00 91.62 88 VAL A C 1
ATOM 673 O O . VAL A 1 88 ? 14.452 6.695 -11.388 1.00 91.62 88 VAL A O 1
ATOM 676 N N . GLU A 1 89 ? 15.477 6.281 -13.311 1.00 92.94 89 GLU A N 1
ATOM 677 C CA . GLU A 1 89 ? 15.459 7.667 -13.771 1.00 92.94 89 GLU A CA 1
ATOM 678 C C . GLU A 1 89 ? 14.117 8.009 -14.436 1.00 92.94 89 GLU A C 1
ATOM 680 O O . GLU A 1 89 ? 13.576 7.227 -15.226 1.00 92.94 89 GLU A O 1
ATOM 685 N N . SER A 1 90 ? 13.612 9.210 -14.131 1.00 93.81 90 SER A N 1
ATOM 686 C CA . SER A 1 90 ? 12.359 9.770 -14.661 1.00 93.81 90 SER A CA 1
ATOM 687 C C . SER A 1 90 ? 11.160 8.803 -14.614 1.00 93.81 90 SER A C 1
ATOM 689 O O . SER A 1 90 ? 10.506 8.611 -15.642 1.00 93.81 90 SER A O 1
ATOM 691 N N . PRO A 1 91 ? 10.853 8.189 -13.454 1.00 95.38 91 PRO A N 1
ATOM 692 C CA . PRO A 1 91 ? 9.741 7.256 -13.353 1.00 95.38 91 PRO A CA 1
ATOM 693 C C . PRO A 1 91 ? 8.412 7.964 -13.623 1.00 95.38 91 PRO A C 1
ATOM 695 O O . PRO A 1 91 ? 8.173 9.077 -13.151 1.00 95.38 91 PRO A O 1
ATOM 698 N N . GLN A 1 92 ? 7.534 7.298 -14.361 1.00 96.75 92 GLN A N 1
ATOM 699 C CA . GLN A 1 92 ? 6.134 7.670 -14.511 1.00 96.75 92 GLN A CA 1
ATOM 700 C C . GLN A 1 92 ? 5.276 6.488 -14.079 1.00 96.75 92 GLN A C 1
ATOM 702 O O . GLN A 1 92 ? 5.535 5.342 -14.446 1.00 96.75 92 GLN A O 1
ATOM 707 N N . VAL A 1 93 ? 4.246 6.780 -13.291 1.00 97.00 93 VAL A N 1
ATOM 708 C CA . VAL A 1 93 ? 3.353 5.771 -12.724 1.00 97.00 93 VAL A CA 1
ATOM 709 C C . VAL A 1 93 ? 1.931 6.067 -13.171 1.00 97.00 93 VAL A C 1
ATOM 711 O O . VAL A 1 93 ? 1.451 7.194 -13.035 1.00 97.00 93 VAL A O 1
ATOM 714 N N . ARG A 1 94 ? 1.224 5.065 -13.690 1.00 97.56 94 ARG A N 1
ATOM 715 C CA . ARG A 1 94 ? -0.181 5.182 -14.105 1.00 97.56 94 ARG A CA 1
ATOM 716 C C . ARG A 1 94 ? -1.007 4.084 -13.458 1.00 97.56 94 ARG A C 1
ATOM 718 O O . ARG A 1 94 ? -0.587 2.934 -13.395 1.00 97.56 94 ARG A O 1
ATOM 725 N N . LEU A 1 95 ? -2.197 4.443 -12.991 1.00 97.50 95 LEU A N 1
ATOM 726 C CA . LEU A 1 95 ? -3.135 3.484 -12.421 1.00 97.50 95 LEU A CA 1
ATOM 727 C C . LEU A 1 95 ? -4.146 3.040 -13.473 1.00 97.50 95 LEU A C 1
ATOM 729 O O . LEU A 1 95 ? -4.727 3.858 -14.194 1.00 97.50 95 LEU A O 1
ATOM 733 N N . ARG A 1 96 ? -4.393 1.738 -13.519 1.00 95.81 96 ARG A N 1
ATOM 734 C CA . ARG A 1 96 ? -5.450 1.101 -14.302 1.00 95.81 96 ARG A CA 1
ATOM 735 C C . ARG A 1 96 ? -6.360 0.321 -13.362 1.00 95.81 96 ARG A C 1
ATOM 737 O O . ARG A 1 96 ? -6.088 0.177 -12.174 1.00 95.81 96 ARG A O 1
ATOM 744 N N . HIS A 1 97 ? -7.468 -0.181 -13.891 1.00 95.50 97 HIS A N 1
ATOM 745 C CA . HIS A 1 97 ? -8.316 -1.091 -13.128 1.00 95.50 97 HIS A CA 1
ATOM 746 C C . HIS A 1 97 ? -7.542 -2.384 -12.840 1.00 95.50 97 HIS A C 1
ATOM 748 O O . HIS A 1 97 ? -7.236 -3.139 -13.758 1.00 95.50 97 HIS A O 1
ATOM 754 N N . GLY A 1 98 ? -7.209 -2.607 -11.568 1.00 95.06 98 GLY A N 1
ATOM 755 C CA . GLY A 1 98 ? -6.499 -3.791 -11.086 1.00 95.06 98 GLY A CA 1
ATOM 756 C C . GLY A 1 98 ? -4.974 -3.755 -11.212 1.00 95.06 98 GLY A C 1
ATOM 757 O O . GLY A 1 98 ? -4.326 -4.612 -10.623 1.00 95.06 98 GLY A O 1
ATOM 758 N N . SER A 1 99 ? -4.374 -2.785 -11.907 1.00 96.12 99 SER A N 1
ATOM 759 C CA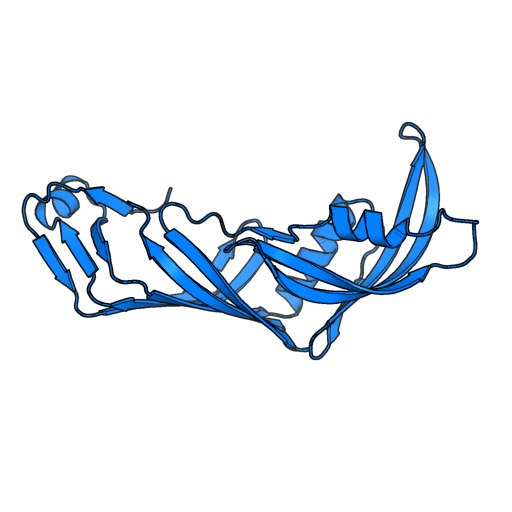 . SER A 1 99 ? -2.922 -2.764 -12.130 1.00 96.12 99 SER A CA 1
ATOM 760 C C . SER A 1 99 ? -2.300 -1.370 -12.066 1.00 96.12 99 SER A C 1
ATOM 762 O O . SER A 1 99 ? -2.968 -0.339 -12.164 1.00 96.12 99 SER A O 1
ATOM 764 N N . VAL A 1 100 ? -0.984 -1.361 -11.886 1.00 96.44 100 VAL A N 1
ATOM 765 C CA . VAL A 1 100 ? -0.110 -0.193 -11.905 1.00 96.44 100 VAL A CA 1
ATOM 766 C C . VAL A 1 100 ? 0.884 -0.373 -13.045 1.00 96.44 100 VAL A C 1
ATOM 768 O O . VAL A 1 100 ? 1.577 -1.388 -13.120 1.00 96.44 100 VAL A O 1
ATOM 771 N N . GLU A 1 101 ? 0.946 0.611 -13.932 1.00 96.19 101 GLU A N 1
ATOM 772 C CA . GLU A 1 101 ? 1.959 0.724 -14.978 1.00 96.19 101 GLU A CA 1
ATOM 773 C C . GLU A 1 101 ? 3.091 1.618 -14.465 1.00 96.19 101 GLU A C 1
ATOM 775 O O . GLU A 1 101 ? 2.836 2.708 -13.946 1.00 96.19 101 GLU A O 1
ATOM 780 N N . VAL A 1 102 ? 4.332 1.166 -14.615 1.00 95.00 102 VAL A N 1
ATOM 781 C CA . VAL A 1 102 ? 5.541 1.917 -14.278 1.00 95.00 102 VAL A CA 1
ATOM 782 C C . VAL A 1 102 ? 6.445 1.932 -15.499 1.00 95.00 102 VAL A C 1
ATOM 784 O O . VAL A 1 102 ? 6.864 0.883 -15.986 1.00 95.00 102 VAL A O 1
ATOM 787 N N . GLU A 1 103 ? 6.764 3.124 -15.978 1.00 94.69 103 GLU A N 1
ATOM 788 C CA . GLU A 1 103 ? 7.707 3.349 -17.071 1.00 94.69 103 GLU A CA 1
ATOM 789 C C . GLU A 1 103 ? 8.849 4.248 -16.593 1.00 94.69 103 GLU A C 1
ATOM 791 O O . GLU A 1 103 ? 8.689 5.063 -15.684 1.00 94.69 103 GLU A O 1
ATOM 796 N N . GLY A 1 104 ? 10.024 4.089 -17.189 1.00 94.00 104 GLY A N 1
ATOM 797 C CA . GLY A 1 104 ? 11.195 4.874 -16.823 1.00 94.00 104 GLY A CA 1
ATOM 798 C C . GLY A 1 104 ? 12.462 4.319 -17.446 1.00 94.00 104 GLY A C 1
ATOM 799 O O . GLY A 1 104 ? 12.421 3.517 -18.383 1.00 94.00 104 GLY A O 1
ATOM 800 N N . ARG A 1 105 ? 13.613 4.751 -16.932 1.00 91.94 105 ARG A N 1
ATOM 801 C CA . ARG A 1 105 ? 14.920 4.253 -17.369 1.00 91.94 105 ARG A CA 1
ATOM 802 C C . ARG A 1 105 ? 15.678 3.690 -16.185 1.00 91.94 105 ARG A C 1
ATOM 804 O O . ARG A 1 105 ? 16.024 4.425 -15.271 1.00 91.94 105 ARG A O 1
ATOM 811 N N . TRP A 1 106 ? 15.965 2.397 -16.195 1.00 89.19 106 TRP A N 1
ATOM 812 C CA . TRP A 1 106 ? 16.752 1.793 -15.130 1.00 89.19 106 TRP A CA 1
ATOM 813 C C . TRP A 1 106 ? 18.227 2.156 -15.298 1.00 89.19 106 TRP A C 1
ATOM 815 O O . TRP A 1 106 ? 18.809 1.914 -16.360 1.00 89.19 106 TRP A O 1
ATOM 825 N N . ARG A 1 107 ? 18.838 2.721 -14.255 1.00 86.50 107 ARG A N 1
ATOM 826 C CA . ARG A 1 107 ? 20.271 3.015 -14.216 1.00 86.50 107 ARG A CA 1
ATOM 827 C C . ARG A 1 107 ? 21.043 1.741 -13.884 1.00 86.50 107 ARG A C 1
ATOM 829 O 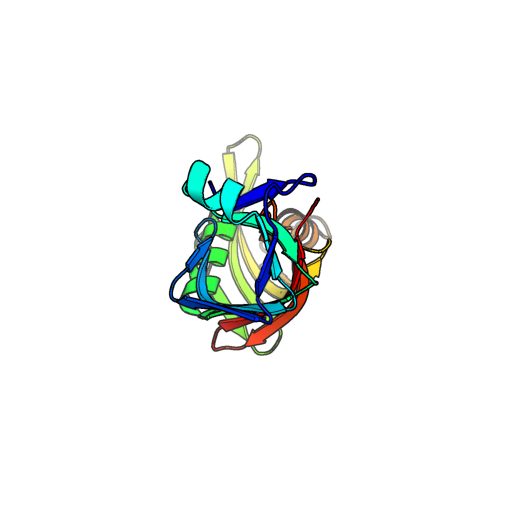O . ARG A 1 107 ? 20.893 1.177 -12.800 1.00 86.50 107 ARG A O 1
ATOM 836 N N . VAL A 1 108 ? 21.866 1.279 -14.816 1.00 79.75 108 VAL A N 1
ATOM 837 C CA . VAL A 1 108 ? 22.780 0.153 -14.605 1.00 79.75 108 VAL A CA 1
ATOM 838 C C . VAL A 1 108 ? 24.152 0.706 -14.265 1.00 79.75 108 VAL A C 1
ATOM 840 O O . VAL A 1 108 ? 24.726 1.469 -15.041 1.00 79.75 108 VAL A O 1
ATOM 843 N N . GLU A 1 109 ? 24.673 0.308 -13.109 1.00 79.00 109 GLU A N 1
ATOM 844 C CA . GLU A 1 109 ? 25.981 0.730 -12.612 1.00 79.00 109 GLU A CA 1
ATOM 845 C C . GLU A 1 109 ? 26.880 -0.479 -12.369 1.00 79.00 109 GLU A C 1
ATOM 847 O O . GLU A 1 109 ? 26.408 -1.537 -11.949 1.00 79.00 109 GLU A O 1
ATOM 852 N N . LEU A 1 110 ? 28.180 -0.302 -12.587 1.00 73.62 110 LEU A N 1
ATOM 853 C CA . LEU A 1 110 ? 29.218 -1.258 -12.212 1.00 73.62 110 LEU A CA 1
ATOM 854 C C . LEU A 1 110 ? 30.234 -0.532 -11.334 1.00 73.62 110 LEU A C 1
ATOM 856 O O . LEU A 1 110 ? 30.787 0.482 -11.748 1.00 73.62 110 LEU A O 1
ATOM 860 N N . ALA A 1 111 ? 30.443 -1.025 -10.109 1.00 75.88 111 ALA A N 1
ATOM 861 C CA . ALA A 1 111 ? 31.339 -0.409 -9.122 1.00 75.88 111 ALA A CA 1
ATOM 862 C C . ALA A 1 111 ? 31.088 1.104 -8.894 1.00 75.88 111 ALA A C 1
ATOM 864 O O . ALA A 1 111 ? 32.023 1.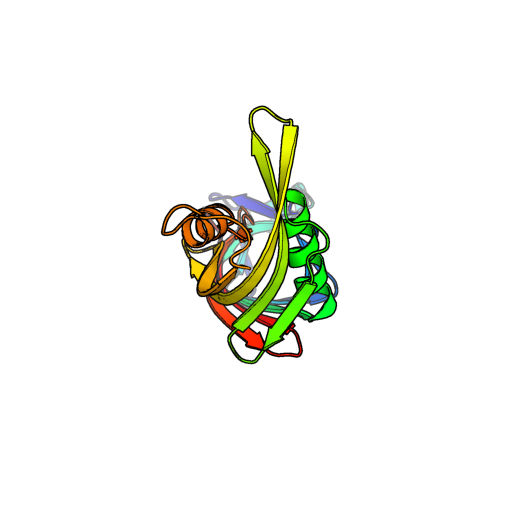877 -8.707 1.00 75.88 111 ALA A O 1
ATOM 865 N N . GLY A 1 112 ? 29.819 1.534 -8.931 1.00 71.94 112 GLY A N 1
ATOM 866 C CA . GLY A 1 112 ? 29.421 2.937 -8.745 1.00 71.94 112 GLY A CA 1
ATOM 867 C C . GLY A 1 112 ? 29.559 3.825 -9.988 1.00 71.94 112 GLY A C 1
ATOM 868 O O . GLY A 1 112 ? 29.260 5.013 -9.915 1.00 71.94 112 GLY A O 1
ATOM 869 N N . VAL A 1 113 ? 29.975 3.271 -11.132 1.00 75.69 113 VAL A N 1
ATOM 870 C CA . VAL A 1 113 ? 30.050 3.996 -12.407 1.00 75.69 113 VAL A CA 1
ATOM 871 C C . VAL A 1 113 ? 28.791 3.709 -13.236 1.00 75.69 113 VAL A C 1
ATOM 873 O O . VAL A 1 113 ? 28.507 2.535 -13.500 1.00 75.69 113 VAL A O 1
ATOM 876 N N . PRO A 1 114 ? 28.032 4.735 -13.671 1.00 74.94 114 PRO A N 1
ATOM 877 C CA . PRO A 1 114 ? 26.861 4.545 -14.519 1.00 74.94 114 PRO A CA 1
ATOM 878 C C . PRO A 1 114 ? 27.284 4.080 -15.912 1.00 74.94 114 PRO A C 1
ATOM 880 O O . PRO A 1 114 ? 27.968 4.795 -16.639 1.00 74.94 114 PRO A O 1
ATOM 883 N N . LEU A 1 115 ? 26.862 2.872 -16.282 1.00 78.75 115 LEU A N 1
ATOM 884 C CA . LEU A 1 115 ? 27.162 2.265 -17.576 1.00 78.75 115 LEU A CA 1
ATOM 885 C C . LEU A 1 115 ? 26.076 2.583 -18.600 1.00 78.75 115 LEU A C 1
ATOM 887 O O . LEU A 1 115 ? 26.363 3.046 -19.700 1.00 78.75 115 LEU A O 1
ATOM 891 N N . LEU A 1 116 ? 24.820 2.300 -18.248 1.00 85.25 116 LEU A N 1
ATOM 892 C CA . LEU A 1 116 ? 23.706 2.257 -19.192 1.00 85.25 116 LEU A CA 1
ATOM 893 C C . LEU A 1 116 ? 22.413 2.747 -18.544 1.00 85.25 116 LEU A C 1
ATOM 895 O O . LEU A 1 116 ? 22.178 2.570 -17.348 1.00 85.25 116 LEU A O 1
ATOM 899 N N . ARG A 1 117 ? 21.550 3.328 -19.377 1.00 88.62 117 ARG A N 1
ATOM 900 C CA . ARG A 1 117 ? 20.176 3.696 -19.031 1.00 88.62 117 ARG A CA 1
ATOM 901 C C . ARG A 1 117 ? 19.249 2.867 -19.887 1.00 88.62 117 ARG A C 1
ATOM 903 O O . ARG A 1 117 ? 19.253 3.020 -21.106 1.00 88.62 117 ARG A O 1
ATOM 910 N N . ILE A 1 118 ? 18.477 1.999 -19.255 1.00 88.44 118 ILE A N 1
ATOM 911 C CA . ILE A 1 118 ? 17.672 1.013 -19.962 1.00 88.44 118 ILE A CA 1
ATOM 912 C C . ILE A 1 118 ? 16.196 1.400 -19.850 1.00 88.44 118 ILE A C 1
ATOM 914 O O . ILE A 1 118 ? 15.630 1.283 -18.760 1.00 88.44 118 ILE A O 1
ATOM 918 N N . PRO A 1 119 ? 15.561 1.871 -20.939 1.00 91.06 119 PRO A N 1
ATOM 919 C CA . PRO A 1 119 ? 14.130 2.130 -20.947 1.00 91.06 119 PRO A CA 1
ATOM 920 C C . PRO A 1 119 ? 13.347 0.849 -20.669 1.00 91.06 119 PRO A C 1
ATOM 922 O O . PRO A 1 119 ? 13.609 -0.189 -21.283 1.00 91.06 119 PRO A O 1
ATOM 925 N N . PHE A 1 120 ? 12.370 0.937 -19.774 1.00 91.31 120 PHE A N 1
ATOM 926 C CA . PHE A 1 120 ? 11.455 -0.157 -19.487 1.00 91.31 120 PHE A CA 1
ATOM 927 C C . PHE A 1 120 ? 10.021 0.345 -19.325 1.00 91.31 120 PHE A C 1
ATOM 929 O O . PHE A 1 120 ? 9.773 1.512 -19.012 1.00 91.31 120 PHE A O 1
ATOM 936 N N . ASN A 1 121 ? 9.091 -0.583 -19.502 1.00 92.12 121 ASN A N 1
ATOM 937 C CA . ASN A 1 121 ? 7.697 -0.454 -19.114 1.00 92.12 121 ASN A CA 1
ATOM 938 C C . ASN A 1 121 ? 7.287 -1.749 -18.409 1.00 92.12 121 ASN A C 1
ATOM 940 O O . ASN A 1 121 ? 7.570 -2.842 -18.896 1.00 92.12 121 ASN A O 1
ATOM 944 N N . ALA A 1 122 ? 6.642 -1.636 -17.259 1.00 92.94 122 ALA A N 1
ATOM 945 C CA . ALA A 1 122 ? 6.172 -2.760 -16.478 1.00 92.94 122 ALA A CA 1
ATOM 946 C C . ALA A 1 122 ? 4.732 -2.543 -16.028 1.00 92.94 122 ALA A C 1
ATOM 948 O O . ALA A 1 122 ? 4.356 -1.456 -15.604 1.00 92.94 122 ALA A O 1
ATOM 949 N N . MET A 1 123 ? 3.950 -3.615 -16.050 1.00 94.94 123 MET A N 1
ATOM 950 C CA . MET A 1 123 ? 2.626 -3.676 -15.450 1.00 94.94 123 MET A CA 1
ATOM 951 C C . MET A 1 123 ? 2.669 -4.636 -14.266 1.00 94.94 123 MET A C 1
ATOM 953 O O . MET A 1 123 ? 3.084 -5.791 -14.408 1.00 94.94 123 MET A O 1
ATOM 957 N N . ALA A 1 124 ? 2.209 -4.176 -13.108 1.00 94.69 124 ALA A N 1
ATOM 958 C CA . ALA A 1 124 ? 2.165 -4.958 -11.884 1.00 94.69 124 ALA A CA 1
ATOM 959 C C . ALA A 1 124 ? 0.809 -4.843 -11.181 1.00 94.69 124 ALA A C 1
ATOM 961 O O . ALA A 1 124 ? 0.115 -3.837 -11.286 1.00 94.69 124 ALA A O 1
ATOM 962 N N . GLU A 1 125 ? 0.435 -5.878 -10.440 1.00 95.75 125 GLU A N 1
ATOM 963 C CA . GLU A 1 125 ? -0.702 -5.844 -9.515 1.00 95.75 125 GLU A CA 1
ATOM 964 C C . GLU A 1 125 ? -0.210 -5.528 -8.107 1.00 95.75 125 GLU A C 1
ATOM 966 O O . GLU A 1 125 ? 0.827 -6.046 -7.697 1.00 95.75 125 GLU A O 1
ATOM 971 N N . LEU A 1 126 ? -0.960 -4.726 -7.352 1.00 95.50 126 LEU A N 1
ATOM 972 C CA . LEU A 1 126 ? -0.715 -4.556 -5.920 1.00 95.50 126 LEU A CA 1
ATOM 973 C C . LEU A 1 126 ? -1.485 -5.626 -5.153 1.00 95.50 126 LEU A C 1
ATOM 975 O O . LEU A 1 126 ? -2.660 -5.856 -5.429 1.00 95.50 126 LEU A O 1
ATOM 979 N N . PHE A 1 127 ? -0.839 -6.275 -4.191 1.00 95.31 127 PHE A N 1
ATOM 980 C CA . PHE A 1 127 ? -1.473 -7.316 -3.395 1.00 95.31 127 PHE A CA 1
ATOM 981 C C . PHE A 1 127 ? -0.980 -7.295 -1.942 1.00 95.31 127 PHE A C 1
ATOM 983 O O . PHE A 1 127 ? 0.170 -6.927 -1.685 1.00 95.31 127 PHE A O 1
ATOM 990 N N . PRO A 1 128 ? -1.836 -7.683 -0.983 1.00 96.31 128 PRO A N 1
ATOM 991 C CA . PRO A 1 128 ? -1.435 -7.795 0.411 1.00 96.31 128 PRO A CA 1
ATOM 992 C C . PRO A 1 128 ? -0.505 -8.996 0.615 1.00 96.31 128 PRO A C 1
ATOM 994 O O . PRO A 1 128 ? -0.742 -10.081 0.080 1.00 96.31 128 PRO A O 1
ATOM 997 N N . ALA A 1 129 ? 0.531 -8.816 1.427 1.00 94.94 129 ALA A N 1
ATOM 998 C CA . ALA A 1 129 ? 1.485 -9.850 1.804 1.00 94.94 129 ALA A CA 1
ATOM 999 C C . ALA A 1 129 ? 1.866 -9.715 3.285 1.00 94.94 129 ALA A C 1
ATOM 1001 O O . ALA A 1 129 ? 1.714 -8.651 3.881 1.00 94.94 129 ALA A O 1
ATOM 1002 N N . ASN A 1 130 ? 2.336 -10.812 3.888 1.00 92.81 130 ASN A N 1
ATOM 1003 C CA . ASN A 1 130 ? 2.904 -10.845 5.246 1.00 92.81 130 ASN A CA 1
ATOM 1004 C C . ASN A 1 130 ? 2.050 -10.192 6.351 1.00 92.81 130 ASN A C 1
ATOM 1006 O O . ASN A 1 130 ? 2.565 -9.775 7.382 1.00 92.81 130 ASN A O 1
ATOM 1010 N N . GLY A 1 131 ? 0.736 -10.103 6.156 1.00 90.50 131 GLY A N 1
ATOM 1011 C CA . GLY A 1 131 ? -0.160 -9.455 7.104 1.00 90.50 131 GLY A CA 1
ATOM 1012 C C . GLY A 1 131 ? -0.295 -7.956 6.876 1.00 90.50 131 GLY A C 1
ATOM 1013 O O . GLY A 1 131 ? -1.384 -7.495 6.546 1.00 90.50 131 GLY A O 1
ATOM 1014 N N . ASN A 1 132 ? 0.791 -7.203 7.021 1.00 92.81 132 ASN A N 1
ATOM 1015 C CA . ASN A 1 132 ? 0.777 -5.738 7.051 1.00 92.81 132 ASN A CA 1
ATOM 1016 C C . ASN A 1 132 ? 1.539 -5.069 5.897 1.00 92.81 132 ASN A C 1
ATOM 1018 O O . ASN A 1 132 ? 1.786 -3.863 5.950 1.00 92.81 132 ASN A O 1
ATOM 1022 N N . GLU A 1 133 ? 1.905 -5.818 4.859 1.00 95.94 133 GLU A N 1
ATOM 1023 C CA . GLU A 1 133 ? 2.684 -5.306 3.734 1.00 95.94 133 GLU A CA 1
ATOM 1024 C C . GLU A 1 133 ? 1.847 -5.248 2.452 1.00 95.94 133 GLU A C 1
ATOM 1026 O O . GLU A 1 133 ? 1.003 -6.107 2.185 1.00 95.94 133 GLU A O 1
ATOM 1031 N N . ILE A 1 134 ? 2.116 -4.241 1.624 1.00 95.25 134 ILE A N 1
ATOM 1032 C CA . ILE A 1 134 ? 1.660 -4.187 0.236 1.00 95.25 134 ILE A CA 1
ATOM 1033 C C . ILE A 1 134 ? 2.859 -4.499 -0.644 1.00 95.25 134 ILE A C 1
ATOM 1035 O O . ILE A 1 134 ? 3.895 -3.835 -0.583 1.00 95.25 134 ILE A O 1
ATOM 1039 N N . HIS A 1 135 ? 2.713 -5.530 -1.462 1.00 95.38 135 HIS A N 1
ATOM 1040 C CA . HIS A 1 135 ? 3.700 -5.934 -2.450 1.00 95.38 135 HIS A CA 1
ATOM 1041 C C . HIS A 1 135 ? 3.157 -5.653 -3.839 1.00 95.38 135 HIS A C 1
ATOM 1043 O O . HIS A 1 135 ? 1.945 -5.587 -4.055 1.00 95.38 135 HIS A O 1
ATOM 1049 N N . TRP A 1 136 ? 4.055 -5.554 -4.806 1.00 93.56 136 TRP A N 1
ATOM 1050 C CA . TRP A 1 136 ? 3.685 -5.666 -6.206 1.00 93.56 136 TRP A CA 1
ATOM 1051 C C . TRP A 1 136 ? 3.990 -7.051 -6.775 1.00 93.56 136 TRP A C 1
ATOM 1053 O O . TRP A 1 136 ? 4.906 -7.770 -6.360 1.00 93.56 136 TRP A O 1
ATOM 1063 N N . ARG A 1 137 ? 3.200 -7.452 -7.762 1.00 92.38 137 ARG A N 1
ATOM 1064 C CA . ARG A 1 137 ? 3.400 -8.664 -8.545 1.00 92.38 137 ARG A CA 1
ATOM 1065 C C . ARG A 1 137 ? 3.527 -8.268 -9.995 1.00 92.38 137 ARG A C 1
ATOM 1067 O O . ARG A 1 137 ? 2.539 -7.877 -10.610 1.00 92.38 137 ARG A O 1
ATOM 1074 N N . LEU A 1 138 ? 4.733 -8.391 -10.534 1.00 92.56 138 LEU A N 1
ATOM 1075 C CA . LEU A 1 138 ? 4.984 -8.139 -11.945 1.00 92.56 138 LEU A CA 1
ATOM 1076 C C . LEU A 1 138 ? 4.126 -9.084 -12.800 1.00 92.56 138 LEU A C 1
ATOM 1078 O O . LEU A 1 138 ? 4.149 -10.299 -12.600 1.00 92.56 138 LEU A O 1
ATOM 1082 N N . LYS A 1 139 ? 3.355 -8.520 -13.731 1.00 92.25 139 LYS A N 1
ATOM 1083 C CA . LYS A 1 139 ? 2.511 -9.265 -14.678 1.00 92.25 139 LYS A CA 1
ATOM 1084 C C . LYS A 1 139 ? 3.112 -9.281 -16.063 1.00 92.25 139 LYS A C 1
ATOM 1086 O O . LYS A 1 139 ? 3.175 -10.324 -16.703 1.00 92.25 139 LYS A O 1
ATOM 1091 N N . HIS A 1 140 ? 3.563 -8.120 -16.506 1.00 89.62 140 HIS A N 1
ATOM 1092 C CA . HIS A 1 140 ? 4.211 -7.957 -17.788 1.00 89.62 140 HIS A CA 1
ATOM 1093 C C . HIS A 1 140 ? 5.324 -6.933 -17.660 1.00 89.62 140 HIS A C 1
ATOM 1095 O O . HIS A 1 140 ? 5.223 -5.999 -16.865 1.00 89.62 140 HIS A O 1
ATOM 1101 N N . ALA A 1 141 ? 6.379 -7.112 -18.441 1.00 87.44 141 ALA A N 1
ATOM 1102 C CA . ALA A 1 141 ? 7.472 -6.172 -18.483 1.00 87.44 141 ALA A CA 1
ATOM 1103 C C . ALA A 1 141 ? 8.143 -6.216 -19.851 1.00 87.44 141 ALA A C 1
ATOM 1105 O O . ALA A 1 141 ? 8.430 -7.293 -20.371 1.00 87.44 141 ALA A O 1
ATOM 1106 N N . ALA A 1 142 ? 8.401 -5.040 -20.399 1.00 86.50 142 ALA A N 1
ATOM 1107 C CA . ALA A 1 142 ? 9.116 -4.834 -21.639 1.00 86.50 142 ALA A CA 1
ATOM 1108 C C . ALA A 1 142 ? 10.343 -3.972 -21.354 1.00 86.50 142 ALA A C 1
ATOM 1110 O O . ALA A 1 142 ? 10.276 -2.977 -20.628 1.00 86.50 142 ALA A O 1
ATOM 1111 N N . VAL A 1 143 ? 11.466 -4.361 -21.940 1.00 85.12 143 VAL A N 1
ATOM 1112 C CA . VAL A 1 143 ? 12.729 -3.637 -21.862 1.00 85.12 143 VAL A CA 1
ATOM 1113 C C . VAL A 1 143 ? 13.199 -3.394 -23.280 1.00 85.12 143 VAL A C 1
ATOM 1115 O O . VAL A 1 143 ? 13.078 -4.282 -24.120 1.00 85.12 143 VAL A O 1
ATOM 1118 N N . ALA A 1 144 ? 13.718 -2.203 -23.564 1.00 78.38 144 ALA A N 1
ATOM 1119 C CA . ALA A 1 144 ? 14.303 -1.954 -24.872 1.00 78.38 144 ALA A CA 1
ATOM 1120 C C . ALA A 1 144 ? 15.503 -2.896 -25.094 1.00 78.38 144 ALA A C 1
ATOM 1122 O O . ALA A 1 144 ? 16.416 -2.934 -24.267 1.00 78.38 144 ALA A O 1
ATOM 1123 N N . GLU A 1 145 ? 15.517 -3.625 -26.213 1.00 68.88 145 GLU A N 1
ATOM 1124 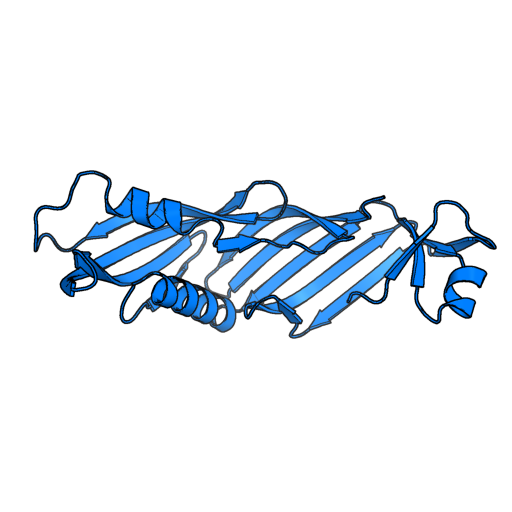C CA . GLU A 1 145 ? 16.552 -4.606 -26.593 1.00 68.88 145 GLU A CA 1
ATOM 1125 C C . GLU A 1 145 ? 17.869 -3.944 -27.040 1.00 68.88 145 GLU A C 1
ATOM 1127 O O . GLU A 1 145 ? 18.476 -4.293 -28.046 1.00 68.88 145 GLU A O 1
ATOM 1132 N N . ILE A 1 146 ? 18.316 -2.930 -26.307 1.00 68.31 146 ILE A N 1
ATOM 1133 C CA . ILE A 1 146 ? 19.525 -2.168 -26.631 1.00 68.31 146 ILE A CA 1
ATOM 1134 C C . ILE A 1 146 ? 20.774 -2.948 -26.185 1.00 68.31 146 ILE A C 1
ATOM 1136 O O . ILE A 1 146 ? 21.861 -2.739 -26.717 1.00 68.31 146 ILE A O 1
ATOM 1140 N N . VAL A 1 147 ? 20.631 -3.854 -25.209 1.00 67.69 147 VAL A N 1
ATOM 1141 C CA . VAL A 1 147 ? 21.729 -4.629 -24.613 1.00 67.69 147 VAL A CA 1
ATOM 1142 C C . VAL A 1 147 ? 21.211 -6.015 -24.207 1.00 67.69 147 VAL A C 1
ATOM 1144 O O . VAL A 1 147 ? 20.110 -6.089 -23.653 1.00 67.69 147 VAL A O 1
ATOM 1147 N N . PRO A 1 148 ? 21.966 -7.110 -24.424 1.00 70.38 148 PRO A N 1
ATOM 1148 C CA . PRO A 1 148 ? 21.587 -8.421 -23.907 1.00 70.38 148 PRO A CA 1
ATOM 1149 C C . PRO A 1 148 ? 21.596 -8.393 -22.374 1.00 70.38 148 PRO A C 1
ATOM 1151 O O . PRO A 1 148 ? 22.650 -8.325 -21.742 1.00 70.38 148 PRO A O 1
ATOM 1154 N N . LEU A 1 149 ? 20.407 -8.416 -21.774 1.00 76.38 149 LEU A N 1
ATOM 1155 C CA . LEU A 1 149 ? 20.236 -8.512 -20.328 1.00 76.38 149 LEU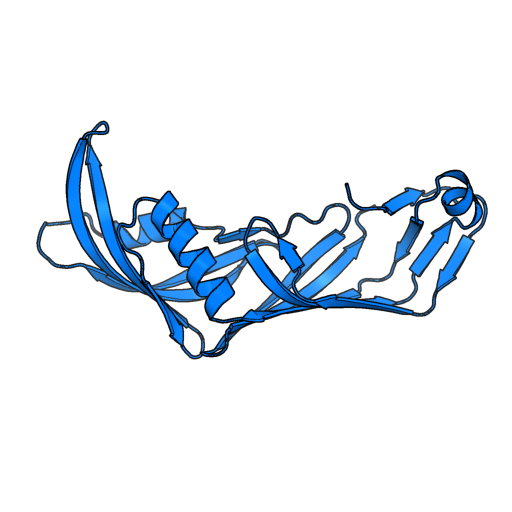 A CA 1
ATOM 1156 C C . LEU A 1 149 ? 20.125 -9.975 -19.890 1.00 76.38 149 LEU A C 1
ATOM 1158 O O . LEU A 1 149 ? 19.566 -10.787 -20.631 1.00 76.38 149 LEU A O 1
ATOM 1162 N N . PRO A 1 150 ? 20.590 -10.319 -18.675 1.00 78.69 150 PRO A N 1
ATOM 1163 C CA . PRO A 1 150 ? 20.344 -11.636 -18.110 1.00 78.69 150 PRO A CA 1
ATOM 1164 C C . PRO A 1 150 ? 18.846 -11.952 -18.078 1.00 78.69 150 PRO A C 1
ATOM 1166 O O . PRO A 1 150 ? 18.014 -11.094 -17.760 1.00 78.69 150 PRO A O 1
ATOM 1169 N N . THR A 1 151 ? 18.496 -13.202 -18.372 1.00 78.94 151 THR A N 1
ATOM 1170 C CA . THR A 1 151 ? 17.119 -13.681 -18.242 1.00 78.94 151 THR A CA 1
ATOM 1171 C C . THR A 1 151 ? 16.617 -13.432 -16.819 1.00 78.94 151 THR A C 1
ATOM 1173 O O . THR A 1 151 ? 17.299 -13.751 -15.852 1.00 78.94 151 THR A O 1
ATOM 1176 N N . GLY A 1 152 ? 15.429 -12.838 -16.680 1.00 78.56 152 GLY A N 1
ATOM 1177 C CA . GLY A 1 152 ? 14.838 -12.556 -15.367 1.00 78.56 152 GLY A CA 1
ATOM 1178 C C . GLY A 1 152 ? 15.408 -11.333 -14.637 1.00 78.56 152 GLY A C 1
ATOM 1179 O O . GLY A 1 152 ? 14.896 -10.995 -13.573 1.00 78.56 152 GLY A O 1
ATOM 1180 N N . TRP A 1 153 ? 16.375 -10.604 -15.210 1.00 83.44 153 TRP A N 1
ATOM 1181 C CA . TRP A 1 153 ? 16.979 -9.421 -14.577 1.00 83.44 153 TRP A CA 1
ATOM 1182 C C . TRP A 1 153 ? 15.935 -8.410 -14.080 1.00 83.44 153 TRP A C 1
ATOM 1184 O O . TRP A 1 153 ? 15.992 -7.949 -12.940 1.00 83.44 153 TRP A O 1
ATOM 1194 N N . LEU A 1 154 ? 14.925 -8.105 -14.903 1.00 79.69 154 LEU A N 1
ATOM 1195 C CA . LEU A 1 154 ? 13.874 -7.164 -14.512 1.00 79.69 154 LEU A CA 1
ATOM 1196 C C . LEU A 1 154 ? 12.942 -7.745 -13.438 1.00 79.69 154 LEU A C 1
ATOM 1198 O O . LEU A 1 154 ? 12.513 -7.020 -12.547 1.00 79.69 154 LEU A O 1
ATOM 1202 N N . GLN A 1 155 ? 12.662 -9.049 -13.475 1.00 82.38 155 GLN A N 1
ATOM 1203 C CA . GLN A 1 155 ? 11.848 -9.714 -12.452 1.00 82.38 155 GLN A CA 1
ATOM 1204 C C . GLN A 1 155 ? 12.536 -9.668 -11.084 1.00 82.38 155 GLN A C 1
ATOM 1206 O O . GLN A 1 155 ? 11.880 -9.382 -10.086 1.00 82.38 155 GLN A O 1
ATOM 1211 N N . GLU A 1 156 ? 13.851 -9.891 -11.032 1.00 86.31 156 GLU A N 1
ATOM 1212 C CA . GLU A 1 156 ? 14.636 -9.784 -9.797 1.00 86.31 156 GLU A CA 1
ATOM 1213 C C . GLU A 1 156 ? 14.654 -8.359 -9.258 1.00 86.31 156 GLU A C 1
ATOM 1215 O O . GLU A 1 156 ? 14.402 -8.140 -8.073 1.00 86.31 156 GLU A O 1
ATOM 1220 N N . ARG A 1 157 ? 14.895 -7.378 -10.135 1.00 87.06 157 ARG A N 1
ATOM 1221 C CA . ARG A 1 157 ? 14.846 -5.960 -9.772 1.00 87.06 157 ARG A CA 1
ATOM 1222 C C . ARG A 1 157 ? 13.489 -5.586 -9.206 1.00 87.06 157 ARG A C 1
ATOM 1224 O O . ARG A 1 157 ? 13.441 -4.960 -8.155 1.00 87.06 157 ARG A O 1
ATOM 1231 N N . PHE A 1 158 ? 12.407 -6.028 -9.846 1.00 85.56 158 PHE A N 1
ATOM 1232 C CA . PHE A 1 158 ? 11.070 -5.799 -9.324 1.00 85.56 158 PHE A CA 1
ATOM 1233 C C . PHE A 1 158 ? 10.879 -6.490 -7.972 1.00 85.56 158 PHE A C 1
ATOM 1235 O O . PHE A 1 158 ? 10.445 -5.862 -7.016 1.00 85.56 158 PHE A O 1
ATOM 1242 N N . ARG A 1 159 ? 11.276 -7.753 -7.822 1.00 87.19 159 ARG A N 1
ATOM 1243 C CA . ARG A 1 159 ? 11.153 -8.469 -6.545 1.00 87.19 159 ARG A CA 1
ATOM 1244 C C . ARG A 1 159 ? 11.859 -7.747 -5.389 1.00 87.19 159 ARG A C 1
ATOM 1246 O O . ARG A 1 159 ? 11.321 -7.735 -4.289 1.00 87.19 159 ARG A O 1
ATOM 1253 N N . ASN A 1 160 ? 13.009 -7.124 -5.640 1.00 89.06 160 ASN A N 1
ATOM 1254 C CA . ASN A 1 160 ? 13.795 -6.411 -4.624 1.00 89.06 160 ASN A CA 1
ATOM 1255 C C . ASN A 1 160 ? 13.173 -5.082 -4.158 1.00 89.06 160 ASN A C 1
ATOM 1257 O O . ASN A 1 160 ? 13.636 -4.513 -3.179 1.00 89.06 160 ASN A O 1
ATOM 1261 N N . LEU A 1 161 ? 12.139 -4.597 -4.845 1.00 88.00 161 LEU A N 1
ATOM 1262 C CA . LEU A 1 161 ? 11.349 -3.427 -4.447 1.00 88.00 161 LEU A CA 1
ATOM 1263 C C . LEU A 1 161 ? 10.162 -3.792 -3.549 1.00 88.00 161 LEU A C 1
ATOM 1265 O O . LEU A 1 161 ? 9.367 -2.926 -3.203 1.00 88.00 161 LEU A O 1
ATOM 1269 N N . ASN A 1 162 ? 10.017 -5.070 -3.190 1.00 92.00 162 ASN A N 1
ATOM 1270 C CA . ASN A 1 162 ? 9.089 -5.481 -2.149 1.00 92.00 162 ASN A CA 1
ATOM 1271 C C . ASN A 1 162 ? 9.775 -5.475 -0.769 1.00 92.00 162 ASN A C 1
ATOM 1273 O O . ASN A 1 162 ? 10.923 -5.912 -0.668 1.00 92.00 162 ASN A O 1
ATOM 1277 N N . PRO A 1 163 ? 9.054 -5.097 0.302 1.00 91.69 163 PRO A N 1
ATOM 1278 C CA . PRO A 1 163 ? 7.702 -4.530 0.284 1.00 91.69 163 PRO A CA 1
ATOM 1279 C C . PRO A 1 163 ? 7.690 -3.086 -0.246 1.00 91.69 163 PRO A C 1
ATOM 1281 O O . PRO A 1 163 ? 8.635 -2.331 -0.026 1.00 91.69 163 PRO A O 1
ATOM 1284 N N . LEU A 1 164 ? 6.589 -2.695 -0.901 1.00 91.88 164 LEU A N 1
ATOM 1285 C CA . LEU A 1 164 ? 6.383 -1.304 -1.322 1.00 91.88 164 LEU A CA 1
ATOM 1286 C C . LEU A 1 164 ? 6.032 -0.418 -0.131 1.00 91.88 164 LEU A C 1
ATOM 1288 O O . LEU A 1 164 ? 6.531 0.692 -0.010 1.00 91.88 164 LEU A O 1
ATOM 1292 N N . VAL A 1 165 ? 5.142 -0.918 0.725 1.00 91.88 165 VAL A N 1
ATOM 1293 C CA . VAL A 1 165 ? 4.687 -0.250 1.945 1.00 91.88 165 VAL A CA 1
ATOM 1294 C C . VAL A 1 165 ? 4.527 -1.310 3.018 1.00 91.88 165 VAL A C 1
ATOM 1296 O O . VAL A 1 165 ? 3.997 -2.392 2.747 1.00 91.88 165 VAL A O 1
ATOM 1299 N N . ARG A 1 166 ? 4.938 -0.988 4.240 1.00 92.81 166 ARG A N 1
ATOM 1300 C CA . ARG A 1 166 ? 4.732 -1.818 5.421 1.00 92.81 166 ARG A CA 1
ATOM 1301 C C . ARG A 1 166 ? 4.066 -0.986 6.503 1.00 92.81 166 ARG A C 1
ATOM 1303 O O . ARG A 1 166 ? 4.611 0.030 6.902 1.00 92.81 166 ARG A O 1
ATOM 1310 N N . PHE A 1 167 ? 2.899 -1.410 6.975 1.00 89.06 167 PHE A N 1
ATOM 1311 C CA . PHE A 1 167 ? 2.170 -0.712 8.033 1.00 89.06 167 PHE A CA 1
ATOM 1312 C C . PHE A 1 167 ? 2.564 -1.261 9.405 1.00 89.06 167 PHE A C 1
ATOM 1314 O O . PHE A 1 167 ? 1.875 -2.105 9.986 1.00 89.06 167 PHE A O 1
ATOM 1321 N N . ASP A 1 168 ? 3.682 -0.776 9.934 1.00 86.56 168 ASP A N 1
ATOM 1322 C CA . ASP A 1 168 ? 4.120 -1.047 11.302 1.00 86.56 168 ASP A CA 1
ATOM 1323 C C . ASP A 1 168 ? 3.504 -0.013 12.257 1.00 86.56 168 ASP A C 1
ATOM 1325 O O . ASP A 1 168 ? 4.088 1.021 12.577 1.00 86.56 168 ASP A O 1
ATOM 1329 N N . LEU A 1 169 ? 2.276 -0.291 12.705 1.00 80.12 169 LEU A N 1
ATOM 1330 C CA . LEU A 1 169 ? 1.487 0.608 13.559 1.00 80.12 169 LEU A CA 1
ATOM 1331 C C . LEU A 1 169 ? 1.483 0.197 15.034 1.00 80.12 169 LEU A C 1
ATOM 1333 O O . LEU A 1 169 ? 0.516 0.482 15.743 1.00 80.12 169 LEU A O 1
ATOM 1337 N N . ALA A 1 170 ? 2.550 -0.459 15.505 1.00 73.62 170 ALA A N 1
ATOM 1338 C CA . ALA A 1 170 ? 2.658 -0.943 16.880 1.00 73.62 170 ALA A CA 1
ATOM 1339 C C . ALA A 1 170 ? 2.198 0.141 17.877 1.00 73.62 170 ALA A C 1
ATOM 1341 O O . ALA A 1 170 ? 2.711 1.264 17.860 1.00 73.62 170 ALA A O 1
ATOM 1342 N N . PRO A 1 171 ? 1.194 -0.156 18.716 1.00 71.31 171 PRO A N 1
ATOM 1343 C CA . PRO A 1 171 ? 0.720 -1.487 19.119 1.00 71.31 171 PRO A CA 1
ATOM 1344 C C . PRO A 1 171 ? -0.408 -2.101 18.268 1.00 71.31 171 PRO A C 1
ATOM 1346 O O . PRO A 1 171 ? -0.896 -3.182 18.585 1.00 71.31 171 PRO A O 1
ATOM 1349 N N . LEU A 1 172 ? -0.883 -1.419 17.229 1.00 80.00 172 LEU A N 1
ATOM 1350 C CA . LEU A 1 172 ? -1.916 -1.947 16.341 1.00 80.00 172 LEU A CA 1
ATOM 1351 C C . LEU A 1 172 ? -1.299 -2.981 15.396 1.00 80.00 172 LEU A C 1
ATOM 1353 O O . LEU A 1 172 ? -0.439 -2.659 14.578 1.00 80.00 172 LEU A O 1
ATOM 1357 N N . GLN A 1 173 ? -1.770 -4.221 15.491 1.00 87.00 173 GLN A N 1
ATOM 1358 C CA . GLN A 1 173 ? -1.490 -5.258 14.507 1.00 87.00 173 GLN A CA 1
ATOM 1359 C C . GLN A 1 173 ? -2.489 -5.115 13.373 1.00 87.00 173 GLN A C 1
ATOM 1361 O O . GLN A 1 173 ? -3.687 -5.321 13.568 1.00 87.00 173 GLN A O 1
ATOM 1366 N N . VAL A 1 174 ? -1.998 -4.747 12.195 1.00 90.19 174 VAL A N 1
ATOM 1367 C CA . VAL A 1 174 ? -2.813 -4.607 10.990 1.00 90.19 174 VAL A CA 1
ATOM 1368 C C . VAL A 1 174 ? -2.680 -5.863 10.145 1.00 90.19 174 VAL A C 1
ATOM 1370 O O . VAL A 1 174 ? -1.590 -6.386 9.943 1.00 90.19 174 VAL A O 1
ATOM 1373 N N . GLN A 1 175 ? -3.807 -6.325 9.624 1.00 94.25 175 GLN A N 1
ATOM 1374 C CA . GLN A 1 175 ? -3.897 -7.422 8.681 1.00 94.25 175 GLN A CA 1
ATOM 1375 C C . GLN A 1 175 ? -4.681 -6.941 7.462 1.00 94.25 175 GLN A C 1
ATOM 1377 O O . GLN A 1 175 ? -5.914 -6.948 7.458 1.00 94.25 175 GLN A O 1
ATOM 1382 N N . ILE A 1 176 ? -3.959 -6.538 6.423 1.00 95.94 176 ILE A N 1
ATOM 1383 C CA . ILE A 1 176 ? -4.512 -6.156 5.128 1.00 95.94 176 ILE A CA 1
ATOM 1384 C C . ILE A 1 176 ? -5.180 -7.388 4.512 1.00 95.94 176 ILE A C 1
ATOM 1386 O O . ILE A 1 176 ? -4.637 -8.498 4.528 1.00 95.94 176 ILE A O 1
ATOM 1390 N N . LYS A 1 177 ? -6.400 -7.193 4.024 1.00 96.06 177 LYS A N 1
ATOM 1391 C CA . LYS A 1 177 ? -7.245 -8.212 3.394 1.00 96.06 177 LYS A CA 1
ATOM 1392 C C . LYS A 1 177 ? -7.337 -7.986 1.897 1.00 96.06 177 LYS A C 1
ATOM 1394 O O . LYS A 1 177 ? -7.158 -8.928 1.131 1.00 96.06 177 LYS A O 1
ATOM 1399 N N . THR A 1 178 ? -7.549 -6.734 1.504 1.00 96.19 178 THR A N 1
ATOM 1400 C CA . THR A 1 178 ? -7.821 -6.370 0.117 1.00 96.19 178 THR A CA 1
ATOM 1401 C C . THR A 1 178 ? -7.040 -5.120 -0.257 1.00 96.19 178 THR A C 1
ATOM 1403 O O . THR A 1 178 ? -6.972 -4.163 0.515 1.00 96.19 178 THR A O 1
ATOM 1406 N N . VAL A 1 179 ? -6.477 -5.129 -1.465 1.00 97.31 179 VAL A N 1
ATOM 1407 C CA . VAL A 1 179 ? -5.897 -3.958 -2.125 1.00 97.31 179 VAL A CA 1
ATOM 1408 C C . VAL A 1 179 ? -6.544 -3.860 -3.500 1.00 97.31 179 VAL A C 1
ATOM 1410 O O . VAL A 1 179 ? -6.387 -4.762 -4.319 1.00 97.31 179 VAL A O 1
ATOM 1413 N N . THR A 1 180 ? -7.284 -2.783 -3.753 1.00 97.75 180 THR A N 1
ATOM 1414 C CA . THR A 1 180 ? -7.994 -2.573 -5.020 1.00 97.75 180 THR A CA 1
ATOM 1415 C C . THR A 1 180 ? -7.450 -1.338 -5.715 1.00 97.75 180 THR A C 1
ATOM 1417 O O . THR A 1 180 ? -7.551 -0.228 -5.195 1.00 97.75 180 THR A O 1
ATOM 1420 N N . VAL A 1 181 ? -6.898 -1.522 -6.913 1.00 97.75 181 VAL A N 1
ATOM 1421 C CA . VAL A 1 181 ? -6.350 -0.433 -7.729 1.00 97.75 181 VAL A CA 1
ATOM 1422 C C . VAL A 1 181 ? -7.384 0.028 -8.750 1.00 97.75 181 VAL A C 1
ATOM 1424 O O . VAL A 1 181 ? -7.967 -0.778 -9.477 1.00 97.75 181 VAL A O 1
ATOM 1427 N N . THR A 1 182 ? -7.603 1.337 -8.821 1.00 97.88 182 THR A N 1
ATOM 1428 C CA . THR A 1 182 ? -8.477 1.989 -9.800 1.00 97.88 182 THR A CA 1
ATOM 1429 C C . THR A 1 182 ? -7.766 3.202 -10.402 1.00 97.88 182 THR A C 1
ATOM 1431 O O . THR A 1 182 ? -6.833 3.724 -9.791 1.00 97.88 182 THR A O 1
ATOM 1434 N N . PRO A 1 183 ? -8.239 3.755 -11.533 1.00 97.69 183 PRO A N 1
ATOM 1435 C CA . PRO A 1 183 ? -7.703 5.011 -12.060 1.00 97.69 183 PRO A CA 1
ATOM 1436 C C . PRO A 1 183 ? -7.804 6.199 -11.089 1.00 97.69 183 PRO A C 1
ATOM 1438 O O . PRO A 1 183 ? -7.070 7.169 -11.237 1.00 97.69 183 PRO A O 1
ATOM 1441 N N . LYS A 1 184 ? -8.710 6.141 -10.100 1.00 97.69 184 LYS A N 1
ATOM 1442 C CA . LYS A 1 184 ? -8.888 7.199 -9.093 1.00 97.69 184 LYS A CA 1
ATOM 1443 C C . LYS A 1 184 ? -7.915 7.083 -7.919 1.00 97.69 184 LYS A C 1
ATOM 1445 O O . LYS A 1 184 ? -7.727 8.067 -7.206 1.00 97.69 184 LYS A O 1
ATOM 1450 N N . GLY A 1 185 ? -7.321 5.911 -7.704 1.00 97.25 185 GLY A N 1
ATOM 1451 C CA . GLY A 1 185 ? -6.506 5.636 -6.528 1.00 97.25 185 GLY A CA 1
ATOM 1452 C C . GLY A 1 185 ? -6.552 4.179 -6.082 1.00 97.25 185 GLY A C 1
ATOM 1453 O O . GLY A 1 185 ? -7.060 3.303 -6.790 1.00 97.25 185 GLY A O 1
ATOM 1454 N N . VAL A 1 186 ? -6.031 3.938 -4.883 1.00 97.75 186 VAL A N 1
ATOM 1455 C CA . VAL A 1 186 ? -5.956 2.620 -4.249 1.00 97.75 186 VAL A CA 1
ATOM 1456 C C . VAL A 1 186 ? -6.865 2.585 -3.027 1.00 97.75 186 VAL A C 1
ATOM 1458 O O . VAL A 1 186 ? -6.765 3.439 -2.147 1.00 97.75 186 VAL A O 1
ATOM 1461 N N . TYR A 1 187 ? -7.730 1.577 -2.976 1.00 97.62 187 TYR A N 1
ATOM 1462 C CA . TYR A 1 187 ? -8.546 1.254 -1.813 1.00 97.62 187 TYR A CA 1
ATOM 1463 C C . TYR A 1 187 ? -7.912 0.103 -1.043 1.00 97.62 187 TYR A C 1
ATOM 1465 O O . TYR A 1 187 ? -7.452 -0.877 -1.634 1.00 97.62 187 TYR A O 1
ATOM 1473 N N . LEU A 1 188 ? -7.908 0.228 0.277 1.00 95.81 188 LEU A N 1
ATOM 1474 C CA . LEU A 1 188 ? -7.355 -0.744 1.204 1.00 95.81 188 LEU A CA 1
ATOM 1475 C C . LEU A 1 188 ? -8.437 -1.167 2.183 1.00 95.81 188 LEU A C 1
ATOM 1477 O O . LEU A 1 188 ? -9.141 -0.320 2.727 1.00 95.81 188 LEU A O 1
ATOM 1481 N N . GLU A 1 189 ? -8.512 -2.461 2.452 1.00 96.88 189 GLU A N 1
ATOM 1482 C CA . GLU A 1 189 ? -9.317 -3.013 3.536 1.00 96.88 189 GLU A CA 1
ATOM 1483 C C . GLU A 1 189 ? -8.435 -3.902 4.399 1.00 96.88 189 GLU A C 1
ATOM 1485 O O . GLU A 1 189 ? -7.673 -4.732 3.896 1.00 96.88 189 GLU A O 1
ATOM 1490 N N . ALA A 1 190 ? -8.546 -3.739 5.708 1.00 95.56 190 ALA A N 1
ATOM 1491 C CA . ALA A 1 190 ? -7.783 -4.469 6.695 1.00 95.56 190 ALA A CA 1
ATOM 1492 C C . ALA A 1 190 ? -8.637 -4.761 7.931 1.00 95.56 190 ALA A C 1
ATOM 1494 O O . ALA A 1 190 ? -9.599 -4.061 8.246 1.00 95.56 190 ALA A O 1
ATOM 1495 N N . SER A 1 191 ? -8.245 -5.784 8.674 1.00 94.06 191 SER A N 1
ATOM 1496 C CA . SER A 1 191 ? -8.616 -5.920 10.079 1.00 94.06 191 SER A CA 1
ATOM 1497 C C . SER A 1 191 ? -7.465 -5.418 10.935 1.00 94.06 191 SER A C 1
ATOM 1499 O O . SER A 1 191 ? -6.307 -5.594 10.562 1.00 94.06 191 SER A O 1
ATOM 1501 N N . PHE A 1 192 ? -7.756 -4.851 12.096 1.00 89.44 192 PHE A N 1
ATOM 1502 C CA . PHE A 1 192 ? -6.734 -4.583 13.096 1.00 89.44 192 PHE A CA 1
ATOM 1503 C C . PHE A 1 192 ? -7.100 -5.215 14.431 1.00 89.44 192 PHE A C 1
ATOM 1505 O O . PHE A 1 192 ? -8.272 -5.441 14.738 1.00 89.44 192 PHE A O 1
ATOM 1512 N N . ALA A 1 193 ? -6.088 -5.506 15.228 1.00 85.50 193 ALA A N 1
ATOM 1513 C CA . ALA A 1 193 ? -6.222 -5.879 16.623 1.00 85.50 193 ALA A CA 1
ATOM 1514 C C . ALA A 1 193 ? -5.176 -5.116 17.431 1.00 85.50 193 ALA A C 1
ATOM 1516 O O . ALA A 1 193 ? -4.163 -4.664 16.896 1.00 85.50 193 ALA A O 1
ATOM 1517 N N . LEU A 1 194 ? -5.421 -4.954 18.723 1.00 74.25 194 LEU A N 1
ATOM 1518 C CA . LEU A 1 194 ? -4.392 -4.449 19.618 1.00 74.25 194 LEU A CA 1
ATOM 1519 C C . LEU A 1 194 ? -3.475 -5.617 19.991 1.00 74.25 194 LEU A C 1
ATOM 1521 O O . LEU A 1 194 ? -3.966 -6.650 20.446 1.00 74.25 194 LEU A O 1
ATOM 1525 N N . ALA A 1 195 ? -2.169 -5.460 19.776 1.00 63.44 195 ALA A N 1
ATOM 1526 C CA . ALA A 1 195 ? -1.181 -6.360 20.358 1.00 63.44 195 ALA A CA 1
ATOM 1527 C C . ALA A 1 195 ? -1.244 -6.256 21.896 1.00 63.44 195 ALA A C 1
ATOM 1529 O O . ALA A 1 195 ? -1.389 -5.134 22.393 1.00 63.44 195 ALA A O 1
ATOM 1530 N N . PRO A 1 196 ? -1.137 -7.375 22.634 1.00 53.25 196 PRO A N 1
ATOM 1531 C CA . PRO A 1 196 ? -0.890 -7.368 24.077 1.00 53.25 196 PRO A CA 1
ATOM 1532 C C . PRO A 1 196 ? 0.415 -6.658 24.453 1.00 53.25 196 PRO A C 1
ATOM 1534 O O . PRO A 1 196 ? 1.385 -6.749 23.662 1.00 53.25 196 PRO A O 1
#

pLDDT: mean 87.55, std 9.39, range [44.5, 97.94]